Protein AF-0000000070937796 (afdb_homodimer)

Solvent-accessible surface area (backbone atoms only — not comparable to full-atom values): 12300 Å² total; per-residue (Å²): 136,82,71,73,55,59,38,43,43,31,42,34,42,52,60,25,41,45,42,39,38,35,29,25,27,77,84,80,67,40,64,45,40,40,48,55,79,44,92,68,43,40,53,50,94,69,18,21,38,29,51,64,53,76,61,73,37,46,64,49,78,42,44,33,36,60,49,87,88,52,58,58,50,60,37,32,37,42,34,38,37,39,31,74,50,51,56,71,68,68,75,85,71,72,78,69,77,81,75,81,82,82,71,80,80,69,87,120,134,82,72,73,55,59,38,44,43,32,41,35,42,53,59,25,40,46,43,39,37,36,29,24,26,79,83,80,67,41,63,45,40,39,49,54,80,43,92,66,43,39,52,50,96,68,17,22,38,28,52,64,54,76,60,73,36,46,64,48,79,42,45,32,36,59,48,85,87,50,58,60,51,61,38,31,37,42,35,38,37,39,33,73,50,53,56,73,70,65,78,86,72,72,79,70,78,80,74,81,80,80,70,76,75,70,84,121

Nearest PDB structures (foldseek):
  2zot-assembly3_C  TM=8.140E-01  e=4.701E-05  Homo sapiens
  1nqj-assembly1_A  TM=4.889E-01  e=1.332E+00  Hathewaya histolytica
  2o8o-assembly2_B  TM=4.617E-01  e=1.013E+00  Hathewaya histolytica
  3d0j-assembly1_A-2  TM=2.093E-01  e=3.203E+00  Clostridium acetobutylicum ATCC 824
  2zot-assembly3_C  TM=8.137E-01  e=5.811E-05  Homo sapiens

pLDDT: mean 79.62, std 24.63, range [24.12, 98.19]

Structure (mmCIF, N/CA/C/O backbone):
data_AF-0000000070937796-model_v1
#
loop_
_entity.id
_entity.type
_entity.pdbx_description
1 polymer 'Reelin domain-containing protein'
#
lo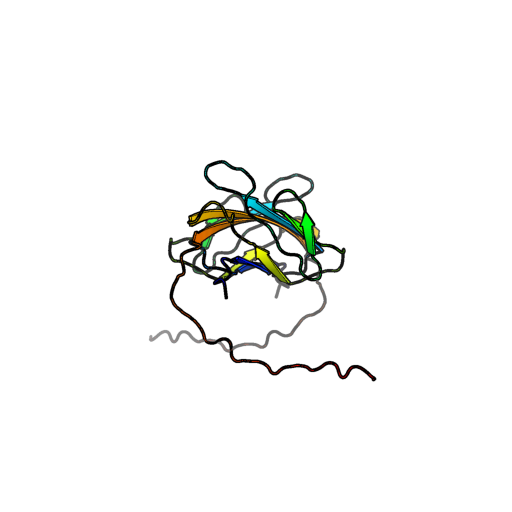op_
_atom_site.group_PDB
_atom_site.id
_atom_site.type_symbol
_atom_site.label_atom_id
_atom_site.label_alt_id
_atom_site.label_comp_id
_atom_site.label_asym_id
_atom_site.label_entity_id
_atom_site.label_seq_id
_atom_site.pdbx_PDB_ins_code
_atom_site.Cartn_x
_atom_site.Cartn_y
_atom_site.Cartn_z
_atom_site.occupancy
_atom_site.B_iso_or_equiv
_atom_site.auth_seq_id
_atom_site.auth_comp_id
_atom_site.auth_asym_id
_atom_site.auth_atom_id
_atom_site.pdbx_PDB_model_num
ATOM 1 N N . MET A 1 1 ? -12.906 23.812 17.328 1 28.47 1 MET A N 1
ATOM 2 C CA . MET A 1 1 ? -12.32 22.469 17.312 1 28.47 1 MET A CA 1
ATOM 3 C C . MET A 1 1 ? -11.805 22.125 15.922 1 28.47 1 MET A C 1
ATOM 5 O O . MET A 1 1 ? -12.523 22.281 14.93 1 28.47 1 MET A O 1
ATOM 9 N N . GLY A 1 2 ? -10.531 22.219 15.508 1 36.94 2 GLY A N 1
ATOM 10 C CA . GLY A 1 2 ? -9.672 22.281 14.336 1 36.94 2 GLY A CA 1
ATOM 11 C C . GLY A 1 2 ? -9.797 21.047 13.445 1 36.94 2 GLY A C 1
ATOM 12 O O . GLY A 1 2 ? -9.781 19.922 13.93 1 36.94 2 GLY A O 1
ATOM 13 N N . TYR A 1 3 ? -10.758 20.969 12.422 1 44.78 3 TYR A N 1
ATOM 14 C CA . TYR A 1 3 ? -11.078 20.078 11.312 1 44.78 3 TYR A CA 1
ATOM 15 C C . TYR A 1 3 ? -9.859 19.25 10.906 1 44.78 3 TYR A C 1
ATOM 17 O O . TYR A 1 3 ? -8.789 19.797 10.648 1 44.78 3 TYR A O 1
ATOM 25 N N . SER A 1 4 ? -9.531 18.094 11.547 1 55.66 4 SER A N 1
ATOM 26 C CA . SER A 1 4 ? -8.281 17.344 11.57 1 55.66 4 SER A CA 1
ATOM 27 C C . SER A 1 4 ? -7.879 16.891 10.164 1 55.66 4 SER A C 1
ATOM 29 O O . SER A 1 4 ? -8.688 16.328 9.43 1 55.66 4 SER A O 1
ATOM 31 N N . SER A 1 5 ? -7.078 17.625 9.312 1 79.06 5 SER A N 1
ATOM 32 C CA . SER A 1 5 ? -6.336 17.438 8.07 1 79.06 5 SER A CA 1
ATOM 33 C C . SER A 1 5 ? -5.727 16.047 7.984 1 79.06 5 SER A C 1
ATOM 35 O O . SER A 1 5 ? -4.988 15.742 7.047 1 79.06 5 SER A O 1
ATOM 37 N N . LEU A 1 6 ? -6.52 15.18 8.836 1 86 6 LEU A N 1
ATOM 38 C CA . LEU A 1 6 ? -5.895 13.859 8.867 1 86 6 LEU A CA 1
ATOM 39 C C . LEU A 1 6 ? -6.277 13.047 7.637 1 86 6 LEU A C 1
ATOM 41 O O . LEU A 1 6 ? -7.43 13.086 7.195 1 86 6 LEU A O 1
ATOM 45 N N . LYS A 1 7 ? -5.305 12.438 7.141 1 90.5 7 LYS A N 1
ATOM 46 C CA . LYS A 1 7 ? -5.539 11.5 6.051 1 90.5 7 LYS A CA 1
ATOM 47 C C . LYS A 1 7 ? -5.383 10.055 6.523 1 90.5 7 LYS A C 1
ATOM 49 O O . LYS A 1 7 ? -4.488 9.75 7.312 1 90.5 7 LYS A O 1
ATOM 54 N N . ASN A 1 8 ? -6.336 9.242 6.105 1 92.81 8 ASN A N 1
ATOM 55 C CA . ASN A 1 8 ? -6.211 7.824 6.418 1 92.81 8 ASN A CA 1
ATOM 56 C C . ASN A 1 8 ? -5.645 7.043 5.234 1 92.81 8 ASN A C 1
ATOM 58 O O . ASN A 1 8 ? -5.93 7.359 4.082 1 92.81 8 ASN A O 1
ATOM 62 N N . VAL A 1 9 ? -4.824 6.059 5.555 1 93.69 9 VAL A N 1
ATOM 63 C CA . VAL A 1 9 ? -4.273 5.098 4.605 1 93.69 9 VAL A CA 1
ATOM 64 C C . VAL A 1 9 ? -4.609 3.676 5.047 1 93.69 9 VAL A C 1
ATOM 66 O O . VAL A 1 9 ? -4.406 3.316 6.211 1 93.69 9 VAL A O 1
ATOM 69 N N . GLU A 1 10 ? -5.191 2.902 4.172 1 95.25 10 GLU A N 1
ATOM 70 C CA . GLU A 1 10 ? -5.578 1.525 4.473 1 95.25 10 GLU A CA 1
ATOM 71 C C . GLU A 1 10 ? -4.754 0.533 3.658 1 95.25 10 GLU A C 1
ATOM 73 O O . GLU A 1 10 ? -4.688 0.631 2.43 1 95.25 10 GLU A O 1
ATOM 78 N N . LEU A 1 11 ? -4.195 -0.293 4.414 1 93.38 11 LEU A N 1
ATOM 79 C CA . LEU A 1 11 ? -3.514 -1.436 3.812 1 93.38 11 LEU A CA 1
ATOM 80 C C . LEU A 1 11 ? -4.172 -2.744 4.234 1 93.38 11 LEU A C 1
ATOM 82 O O . LEU A 1 11 ? -4.477 -2.939 5.414 1 93.38 11 LEU A O 1
ATOM 86 N N . GLY A 1 12 ? -4.391 -3.594 3.27 1 93.62 12 GLY A N 1
ATOM 87 C CA . GLY A 1 12 ? -4.996 -4.859 3.646 1 93.62 12 GLY A CA 1
ATOM 88 C C . GLY A 1 12 ? -4.84 -5.934 2.588 1 93.62 12 GLY A C 1
ATOM 89 O O . GLY A 1 12 ? -4.035 -5.789 1.663 1 93.62 12 GLY A O 1
ATOM 90 N N . GLY A 1 13 ? -5.691 -7.09 2.836 1 92.38 13 GLY A N 1
ATOM 91 C CA . GLY A 1 13 ? -5.637 -8.242 1.951 1 92.38 13 GLY A CA 1
ATOM 92 C C . GLY A 1 13 ? -5.164 -9.508 2.646 1 92.38 13 GLY A C 1
ATOM 93 O O . GLY A 1 13 ? -5.57 -9.789 3.777 1 92.38 13 GLY A O 1
ATOM 94 N N . ALA A 1 14 ? -4.434 -10.297 1.887 1 89.88 14 ALA A N 1
ATOM 95 C CA . ALA A 1 14 ? -3.861 -11.5 2.482 1 89.88 14 ALA A CA 1
ATOM 96 C C . ALA A 1 14 ? -2.986 -11.156 3.684 1 89.88 14 ALA A C 1
ATOM 98 O O . ALA A 1 14 ? -2.434 -10.055 3.762 1 89.88 14 ALA A O 1
ATOM 99 N N . ALA A 1 15 ? -2.914 -12.141 4.562 1 91.75 15 ALA A N 1
ATOM 100 C CA . ALA A 1 15 ? -2.158 -11.914 5.793 1 91.75 15 ALA A CA 1
ATOM 101 C C . ALA A 1 15 ? -0.717 -11.516 5.488 1 91.75 15 ALA A C 1
ATOM 103 O O . ALA A 1 15 ? -0.09 -12.078 4.586 1 91.75 15 ALA A O 1
ATOM 104 N N . PHE A 1 16 ? -0.242 -10.555 6.219 1 92.12 16 PHE A N 1
ATOM 105 C CA . PHE A 1 16 ? 1.132 -10.086 6.09 1 92.12 16 PHE A CA 1
ATOM 106 C C . PHE A 1 16 ? 1.733 -9.789 7.461 1 92.12 16 PHE A C 1
ATOM 108 O O . PHE A 1 16 ? 1.01 -9.477 8.406 1 92.12 16 PHE A O 1
ATOM 115 N N . LYS A 1 17 ? 3.047 -9.914 7.598 1 83.31 17 LYS A N 1
ATOM 116 C CA . LYS A 1 17 ? 3.691 -9.734 8.898 1 83.31 17 LYS A CA 1
ATOM 117 C C . LYS A 1 17 ? 4.336 -8.359 9.008 1 83.31 17 LYS A C 1
ATOM 119 O O . LYS A 1 17 ? 4.445 -7.801 10.102 1 83.31 17 LYS A O 1
ATOM 124 N N . GLY A 1 18 ? 4.797 -7.93 7.852 1 90.88 18 GLY A N 1
ATOM 125 C CA . GLY A 1 18 ? 5.496 -6.656 7.922 1 90.88 18 GLY A CA 1
ATOM 126 C C . GLY A 1 18 ? 5.02 -5.656 6.883 1 90.88 18 GLY A C 1
ATOM 127 O O . GLY A 1 18 ? 4.562 -6.043 5.805 1 90.88 18 GLY A O 1
ATOM 128 N N . PHE A 1 19 ? 5.164 -4.434 7.375 1 94.5 19 PHE A N 1
ATOM 129 C CA . PHE A 1 19 ? 4.898 -3.355 6.426 1 94.5 19 PHE A CA 1
ATOM 130 C C . PHE A 1 19 ? 5.727 -2.121 6.762 1 94.5 19 PHE A C 1
ATOM 132 O O . PHE A 1 19 ? 6.242 -1.998 7.875 1 94.5 19 PHE A O 1
ATOM 139 N N . PHE A 1 20 ? 5.883 -1.348 5.836 1 95.56 20 PHE A N 1
ATOM 140 C CA . PHE A 1 20 ? 6.539 -0.05 5.934 1 95.56 20 PHE A CA 1
ATOM 141 C C . PHE A 1 20 ? 5.879 0.962 5.004 1 95.56 20 PHE A C 1
ATOM 143 O O . PHE A 1 20 ? 5.664 0.68 3.824 1 95.56 20 PHE A O 1
ATOM 150 N N . ILE A 1 21 ? 5.504 2.098 5.555 1 97.38 21 ILE A N 1
ATOM 151 C CA . ILE A 1 21 ? 4.898 3.143 4.734 1 97.38 21 ILE A CA 1
ATOM 152 C C . ILE A 1 21 ? 5.602 4.473 4.996 1 97.38 21 ILE A C 1
ATOM 154 O O . ILE A 1 21 ? 5.855 4.832 6.148 1 97.38 21 ILE A O 1
ATOM 158 N N . ALA A 1 22 ? 5.953 5.145 3.98 1 97.88 22 ALA A N 1
ATOM 159 C CA . ALA A 1 22 ? 6.523 6.488 4.051 1 97.88 22 ALA A CA 1
ATOM 160 C C . ALA A 1 22 ? 5.656 7.492 3.301 1 97.88 22 ALA A C 1
ATOM 162 O O . ALA A 1 22 ? 4.91 7.121 2.391 1 97.88 22 ALA A O 1
ATOM 163 N N . ALA A 1 23 ? 5.656 8.695 3.711 1 98 23 ALA A N 1
ATOM 164 C CA . ALA A 1 23 ? 4.953 9.805 3.066 1 98 23 ALA A CA 1
ATOM 165 C C . ALA A 1 23 ? 5.934 10.828 2.5 1 98 23 ALA A C 1
ATOM 167 O O . ALA A 1 23 ? 6.746 11.391 3.234 1 98 23 ALA A O 1
ATOM 168 N N . MET A 1 24 ? 5.754 11.117 1.197 1 97.81 24 MET A N 1
ATOM 169 C CA . MET A 1 24 ? 6.746 11.945 0.522 1 97.81 24 MET A CA 1
ATOM 170 C C . MET A 1 24 ? 6.07 13.055 -0.277 1 97.81 24 MET A C 1
ATOM 172 O O . MET A 1 24 ? 4.988 12.859 -0.833 1 97.81 24 MET A O 1
ATOM 176 N N . ASP A 1 25 ? 6.715 14.141 -0.321 1 97.25 25 ASP A N 1
ATOM 177 C CA . ASP A 1 25 ? 6.367 15.172 -1.293 1 97.25 25 ASP A CA 1
ATOM 178 C C . ASP A 1 25 ? 6.828 14.781 -2.695 1 97.25 25 ASP A C 1
ATOM 180 O O . ASP A 1 25 ? 8.008 14.516 -2.914 1 97.25 25 ASP A O 1
ATOM 184 N N . PRO A 1 26 ? 5.852 14.758 -3.592 1 96.19 26 PRO A N 1
ATOM 185 C CA . PRO A 1 26 ? 6.23 14.25 -4.91 1 96.19 26 PRO A CA 1
ATOM 186 C C . PRO A 1 26 ? 7.156 15.203 -5.664 1 96.19 26 PRO A C 1
ATOM 188 O O . PRO A 1 26 ? 7.812 14.805 -6.629 1 96.19 26 PRO A O 1
ATOM 191 N N . VAL A 1 27 ? 7.211 16.422 -5.25 1 95.81 27 VAL A N 1
ATOM 192 C CA . VAL A 1 27 ? 8.016 17.422 -5.949 1 95.81 27 VAL A CA 1
ATOM 193 C C . VAL A 1 27 ? 9.43 17.438 -5.367 1 95.81 27 VAL A C 1
ATOM 195 O O . VAL A 1 27 ? 10.406 17.312 -6.102 1 95.81 27 VAL A O 1
ATOM 198 N N . THR A 1 28 ? 9.539 17.547 -4.086 1 96.75 28 THR A N 1
ATOM 199 C CA . THR A 1 28 ? 10.836 17.703 -3.436 1 96.75 28 THR A CA 1
ATOM 200 C C . THR A 1 28 ? 11.43 16.328 -3.094 1 96.75 28 THR A C 1
ATOM 202 O O . THR A 1 28 ? 12.617 16.234 -2.777 1 96.75 28 THR A O 1
ATOM 205 N N . GLN A 1 29 ? 10.633 15.289 -3.014 1 96.62 29 GLN A N 1
ATOM 206 C CA . GLN A 1 29 ? 11.016 13.93 -2.656 1 96.62 29 GLN A CA 1
ATOM 207 C C . GLN A 1 29 ? 11.438 13.836 -1.192 1 96.62 29 GLN A C 1
ATOM 209 O O . GLN A 1 29 ? 12.125 12.898 -0.796 1 96.62 29 GLN A O 1
ATOM 214 N N . LYS A 1 30 ? 11.078 14.844 -0.505 1 96.88 30 LYS A N 1
ATOM 215 C CA . LYS A 1 30 ? 11.344 14.812 0.931 1 96.88 30 LYS A CA 1
ATOM 216 C C . LYS A 1 30 ? 10.18 14.188 1.692 1 96.88 30 LYS A C 1
ATOM 218 O O . LYS A 1 30 ? 9.023 14.297 1.268 1 96.88 30 LYS A O 1
ATOM 223 N N . ARG A 1 31 ? 10.523 13.57 2.787 1 98.19 31 ARG A N 1
ATOM 224 C CA . ARG A 1 31 ? 9.5 13.055 3.686 1 98.19 31 ARG A CA 1
ATOM 225 C C . ARG A 1 31 ? 8.703 14.188 4.32 1 98.19 31 ARG A C 1
ATOM 227 O O . ARG A 1 31 ? 9.273 15.203 4.723 1 98.19 31 ARG A O 1
ATOM 234 N N . ILE A 1 32 ? 7.418 14.094 4.367 1 97.25 32 ILE A N 1
ATOM 235 C CA . ILE A 1 32 ? 6.594 15.172 4.898 1 97.25 32 ILE A CA 1
ATOM 236 C C . ILE A 1 32 ? 5.508 14.594 5.801 1 97.25 32 ILE A C 1
ATOM 238 O O . ILE A 1 32 ? 5.117 13.438 5.652 1 97.25 32 ILE A O 1
ATOM 242 N N . GLY A 1 33 ? 5 15.438 6.738 1 95.69 33 GLY A N 1
ATOM 243 C CA . GLY A 1 33 ? 3.916 15.055 7.629 1 95.69 33 GLY A CA 1
ATOM 244 C C . GLY A 1 33 ? 4.355 14.109 8.734 1 95.69 33 GLY A C 1
ATOM 245 O O . GLY A 1 33 ? 5.547 14.023 9.039 1 95.69 33 GLY A O 1
ATOM 246 N N . THR A 1 34 ? 3.309 13.586 9.414 1 94.88 34 THR A N 1
ATOM 247 C CA . THR A 1 34 ? 3.572 12.734 10.57 1 94.88 34 THR A CA 1
ATOM 248 C C . THR A 1 34 ? 2.533 11.625 10.68 1 94.88 34 THR A C 1
ATOM 250 O O . THR A 1 34 ? 1.332 11.875 10.57 1 94.88 34 THR A O 1
ATOM 253 N N . PHE A 1 35 ? 3.053 10.406 10.812 1 95.75 35 PHE A N 1
ATOM 254 C CA . PHE A 1 35 ? 2.137 9.32 11.141 1 95.75 35 PHE A CA 1
ATOM 255 C C . PHE A 1 35 ? 1.836 9.305 12.633 1 95.75 35 PHE A C 1
ATOM 257 O O . PHE A 1 35 ? 2.742 9.445 13.453 1 95.75 35 PHE A O 1
ATOM 264 N N . LEU A 1 36 ? 0.541 9.078 12.891 1 94.75 36 LEU A N 1
ATOM 265 C CA . LEU A 1 36 ? 0.143 8.945 14.289 1 94.75 36 LEU A CA 1
ATOM 266 C C . LEU A 1 36 ? 0.291 7.5 14.758 1 94.75 36 LEU A C 1
ATOM 268 O O . LEU A 1 36 ? 0.142 6.566 13.969 1 94.75 36 LEU A O 1
ATOM 272 N N . LYS A 1 37 ? 0.557 7.344 16.078 1 93.25 37 LYS A N 1
ATOM 273 C CA . LYS A 1 37 ? 0.663 6.012 16.656 1 93.25 37 LYS A CA 1
ATOM 274 C C . LYS A 1 37 ? -0.712 5.363 16.812 1 93.25 37 LYS A C 1
ATOM 276 O O . LYS A 1 37 ? -1.628 5.961 17.375 1 93.25 37 LYS A O 1
ATOM 281 N N . VAL A 1 38 ? -0.811 4.223 16.219 1 89.19 38 VAL A N 1
ATOM 282 C CA . VAL A 1 38 ? -1.992 3.385 16.391 1 89.19 38 VAL A CA 1
ATOM 283 C C . VAL A 1 38 ? -1.57 1.981 16.828 1 89.19 38 VAL A C 1
ATOM 285 O O . VAL A 1 38 ? -0.394 1.624 16.734 1 89.19 38 VAL A O 1
ATOM 288 N N . LYS A 1 39 ? -2.5 1.324 17.406 1 86.06 39 LYS A N 1
ATOM 289 C CA . LYS A 1 39 ? -2.182 -0.026 17.875 1 86.06 39 LYS A CA 1
ATOM 290 C C . LYS A 1 39 ? -1.547 -0.849 16.75 1 86.06 39 LYS A C 1
ATOM 292 O O . LYS A 1 39 ? -2.02 -0.83 15.609 1 86.06 39 LYS A O 1
ATOM 297 N N . GLY A 1 40 ? -0.43 -1.528 17.109 1 87.75 40 GLY A N 1
ATOM 298 C CA . GLY A 1 40 ? 0.214 -2.428 16.156 1 87.75 40 GLY A CA 1
ATOM 299 C C . GLY A 1 40 ? 1.209 -1.729 15.258 1 87.75 40 GLY A C 1
ATOM 300 O O . GLY A 1 40 ? 1.832 -2.365 14.398 1 87.75 40 GLY A O 1
ATOM 301 N N . THR A 1 41 ? 1.326 -0.451 15.422 1 92.19 41 THR A N 1
ATOM 302 C CA . THR A 1 41 ? 2.223 0.286 14.539 1 92.19 41 THR A CA 1
ATOM 303 C C . THR A 1 41 ? 3.312 0.991 15.336 1 92.19 41 THR A C 1
ATOM 305 O O . THR A 1 41 ? 3.197 1.14 16.562 1 92.19 41 THR A O 1
ATOM 308 N N . HIS A 1 42 ? 4.371 1.33 14.695 1 94.75 42 HIS A N 1
ATOM 309 C CA . HIS A 1 42 ? 5.516 2.062 15.234 1 94.75 42 HIS A CA 1
ATOM 310 C C . HIS A 1 42 ? 5.926 3.199 14.305 1 94.75 42 HIS A C 1
ATOM 312 O O . HIS A 1 42 ? 6.742 3.004 13.398 1 94.75 42 HIS A O 1
ATOM 318 N N . PRO A 1 43 ? 5.395 4.383 14.516 1 96 43 PRO A N 1
ATOM 319 C CA . PRO A 1 43 ? 5.855 5.535 13.742 1 96 43 PRO A CA 1
ATOM 320 C C . PRO A 1 43 ? 7.32 5.879 14.008 1 96 43 PRO A C 1
ATOM 322 O O . PRO A 1 43 ? 7.781 5.785 15.148 1 96 43 PRO A O 1
ATOM 325 N N . VAL A 1 44 ? 8.07 6.277 12.961 1 94.81 44 VAL A N 1
ATOM 326 C CA . VAL A 1 44 ? 9.477 6.652 13.078 1 94.81 44 VAL A CA 1
ATOM 327 C C . VAL A 1 44 ? 9.656 8.117 12.68 1 94.81 44 VAL A C 1
ATOM 329 O O . VAL A 1 44 ? 8.734 8.734 12.133 1 94.81 44 VAL A O 1
ATOM 332 N N . SER A 1 45 ? 10.766 8.789 12.969 1 88.56 45 SER A N 1
ATOM 333 C CA . SER A 1 45 ? 11.008 10.227 12.852 1 88.56 45 SER A CA 1
ATOM 334 C C . SER A 1 45 ? 11.102 10.648 11.391 1 88.56 45 SER A C 1
ATOM 336 O O . SER A 1 45 ? 11 11.844 11.086 1 88.56 45 SER A O 1
ATOM 338 N N . CYS A 1 46 ? 11.125 9.875 10.422 1 91.5 46 CYS A N 1
ATOM 339 C CA . CYS A 1 46 ? 11.242 10.242 9.016 1 91.5 46 CYS A CA 1
ATOM 340 C C . CYS A 1 46 ? 9.914 10.078 8.289 1 91.5 46 CYS A C 1
ATOM 342 O O . CYS A 1 46 ? 9.867 9.555 7.176 1 91.5 46 CYS A O 1
ATOM 344 N N . SER A 1 47 ? 8.828 10.477 8.906 1 95.81 47 SER A N 1
ATOM 345 C CA . SER A 1 47 ? 7.48 10.398 8.359 1 95.81 47 SER A CA 1
ATOM 346 C C . SER A 1 47 ? 7.215 9.023 7.754 1 95.81 47 SER A C 1
ATOM 348 O O . SER A 1 47 ? 6.781 8.914 6.602 1 95.81 47 SER A O 1
ATOM 350 N N . ALA A 1 48 ? 7.445 8.062 8.492 1 97.88 48 ALA A N 1
ATOM 351 C CA . ALA A 1 48 ? 7.211 6.66 8.148 1 97.88 48 ALA A CA 1
ATOM 352 C C . ALA A 1 48 ? 6.629 5.895 9.328 1 97.88 48 ALA A C 1
ATOM 354 O O . ALA A 1 48 ? 6.59 6.402 10.453 1 97.88 48 ALA A O 1
ATOM 355 N N . VAL A 1 49 ? 6.082 4.75 9.07 1 97.12 49 VAL A N 1
ATOM 356 C CA . VAL A 1 49 ? 5.5 3.887 10.094 1 97.12 49 VAL A CA 1
ATOM 357 C C . VAL A 1 49 ? 5.719 2.424 9.719 1 97.12 49 VAL A C 1
ATOM 359 O O . VAL A 1 49 ? 5.629 2.057 8.539 1 97.12 49 VAL A O 1
ATOM 362 N N . THR A 1 50 ? 6.125 1.616 10.758 1 95.56 50 THR A N 1
ATOM 363 C CA . THR A 1 50 ? 6.348 0.189 10.547 1 95.56 50 THR A CA 1
ATOM 364 C C . THR A 1 50 ? 5.578 -0.633 11.578 1 95.56 50 THR A C 1
ATOM 366 O O . THR A 1 50 ? 4.992 -0.078 12.508 1 95.56 50 THR A O 1
ATOM 369 N N . HIS A 1 51 ? 5.383 -1.816 11.406 1 92.12 51 HIS A N 1
ATOM 370 C CA . HIS A 1 51 ? 4.719 -2.734 12.32 1 92.12 51 HIS A CA 1
ATOM 371 C C . HIS A 1 51 ? 5.484 -2.846 13.633 1 92.12 51 HIS A C 1
ATOM 373 O O . HIS A 1 51 ? 6.699 -2.637 13.672 1 92.12 51 HIS A O 1
ATOM 379 N N . ASN A 1 52 ? 4.727 -3.199 14.695 1 90.56 52 ASN A N 1
ATOM 380 C CA . ASN A 1 52 ? 5.383 -3.27 16 1 90.56 52 ASN A CA 1
ATOM 381 C C . ASN A 1 52 ? 5.547 -4.715 16.469 1 90.56 52 ASN A C 1
ATOM 383 O O . ASN A 1 52 ? 6.156 -4.969 17.5 1 90.56 52 ASN A O 1
ATOM 387 N N . ASP A 1 53 ? 4.961 -5.691 15.789 1 87.31 53 ASP A N 1
ATOM 388 C CA . ASP A 1 53 ? 5.133 -7.105 16.109 1 87.31 53 ASP A CA 1
ATOM 389 C C . ASP A 1 53 ? 5.078 -7.965 14.852 1 87.31 53 ASP A C 1
ATOM 391 O O . ASP A 1 53 ? 4.727 -7.473 13.773 1 87.31 53 ASP A O 1
ATOM 395 N N . ALA A 1 54 ? 5.414 -9.195 15.031 1 86.06 54 ALA A N 1
ATOM 396 C CA . ALA A 1 54 ? 5.531 -10.086 13.875 1 86.06 54 ALA A CA 1
ATOM 397 C C . ALA A 1 54 ? 4.258 -10.906 13.688 1 86.06 54 ALA A C 1
ATOM 399 O O . ALA A 1 54 ? 4.246 -11.875 12.922 1 86.06 54 ALA A O 1
ATOM 400 N N . HIS A 1 55 ? 3.205 -10.508 14.414 1 89.31 55 HIS A N 1
ATOM 401 C CA . HIS A 1 55 ? 1.965 -11.258 14.234 1 89.31 55 HIS A CA 1
ATOM 402 C C . HIS A 1 55 ? 1.308 -10.93 12.898 1 89.31 55 HIS A C 1
ATOM 404 O O . HIS A 1 55 ? 1.271 -9.766 12.492 1 89.31 55 HIS A O 1
ATOM 410 N N . PRO A 1 56 ? 0.82 -11.93 12.305 1 90 56 PRO A N 1
ATOM 411 C CA . PRO A 1 56 ? 0.153 -11.688 11.023 1 90 56 PRO A CA 1
ATOM 412 C C . PRO A 1 56 ? -1.035 -10.734 11.156 1 90 56 PRO A C 1
ATOM 414 O O . PRO A 1 56 ? -1.777 -10.797 12.141 1 90 56 PRO A O 1
ATOM 417 N N . LYS A 1 57 ? -1.146 -9.828 10.188 1 90.25 57 LYS A N 1
ATOM 418 C CA . LYS A 1 57 ? -2.25 -8.883 10.086 1 90.25 57 LYS A CA 1
ATOM 419 C C . LYS A 1 57 ? -2.904 -8.945 8.703 1 90.25 57 LYS A C 1
ATOM 421 O O . LYS A 1 57 ? -2.24 -9.242 7.711 1 90.25 57 LYS A O 1
ATOM 426 N N . SER A 1 58 ? -4.207 -8.656 8.695 1 92 58 SER A N 1
ATOM 427 C CA . SER A 1 58 ? -4.891 -8.633 7.41 1 92 58 SER A CA 1
ATOM 428 C C . SER A 1 58 ? -5.309 -7.219 7.031 1 92 58 SER A C 1
ATOM 430 O O . SER A 1 58 ? -5.801 -6.984 5.926 1 92 58 SER A O 1
ATOM 432 N N . HIS A 1 59 ? -5.137 -6.328 8 1 93.62 59 HIS A N 1
ATOM 433 C CA . HIS A 1 59 ? -5.504 -4.941 7.746 1 93.62 59 HIS A CA 1
ATOM 434 C C . HIS A 1 59 ? -4.797 -3.994 8.711 1 93.62 59 HIS A C 1
ATOM 436 O O . HIS A 1 59 ? -4.641 -4.309 9.891 1 93.62 59 HIS A O 1
ATOM 442 N N . VAL A 1 60 ? -4.414 -2.904 8.234 1 92.56 60 VAL A N 1
ATOM 443 C CA . VAL A 1 60 ? -3.91 -1.817 9.062 1 92.56 60 VAL A CA 1
ATOM 444 C C . VAL A 1 60 ? -4.48 -0.487 8.578 1 92.56 60 VAL A C 1
ATOM 446 O O . VAL A 1 60 ? -4.512 -0.22 7.375 1 92.56 60 VAL A O 1
ATOM 449 N N . SER A 1 61 ? -4.961 0.275 9.477 1 93.44 61 SER A N 1
ATOM 450 C CA . SER A 1 61 ? -5.43 1.635 9.234 1 93.44 61 SER A CA 1
ATOM 451 C C . SER A 1 61 ? -4.484 2.664 9.844 1 93.44 61 SER A C 1
ATOM 453 O O . SER A 1 61 ? -4.266 2.674 11.055 1 93.44 61 SER A O 1
ATOM 455 N N . LEU A 1 62 ? -3.988 3.525 9.047 1 94.56 62 LEU A N 1
ATOM 456 C CA . LEU A 1 62 ? -3.006 4.504 9.5 1 94.56 62 LEU A CA 1
ATOM 457 C C . LEU A 1 62 ? -3.549 5.922 9.367 1 94.56 62 LEU A C 1
ATOM 459 O O . LEU A 1 62 ? -4.312 6.219 8.445 1 94.56 62 LEU A O 1
ATOM 463 N N . LEU A 1 63 ? -3.137 6.711 10.281 1 94.38 63 LEU A N 1
ATOM 464 C CA . LEU A 1 63 ? -3.479 8.133 10.258 1 94.38 63 LEU A CA 1
ATOM 465 C C . LEU A 1 63 ? -2.238 8.984 10.023 1 94.38 63 LEU A C 1
ATOM 467 O O . LEU A 1 63 ? -1.228 8.82 10.711 1 94.38 63 LEU A O 1
ATOM 471 N N . TRP A 1 64 ? -2.326 9.781 9.062 1 95.06 64 TRP A N 1
ATOM 472 C CA . TRP A 1 64 ? -1.234 10.672 8.68 1 95.06 64 TRP A CA 1
ATOM 473 C C . TRP A 1 64 ? -1.659 12.133 8.781 1 95.06 64 TRP A C 1
ATOM 475 O O . TRP A 1 64 ? -2.715 12.516 8.273 1 95.06 64 TRP A O 1
ATOM 485 N N . LEU A 1 65 ? -0.866 12.891 9.422 1 93.19 65 LEU A N 1
ATOM 486 C CA . LEU A 1 65 ? -1.076 14.328 9.57 1 93.19 65 LEU A CA 1
ATOM 487 C C . LEU A 1 65 ? -0.232 15.109 8.57 1 93.19 65 LEU A C 1
ATOM 489 O O . LEU A 1 65 ? 0.999 15.039 8.602 1 93.19 65 LEU A O 1
ATOM 493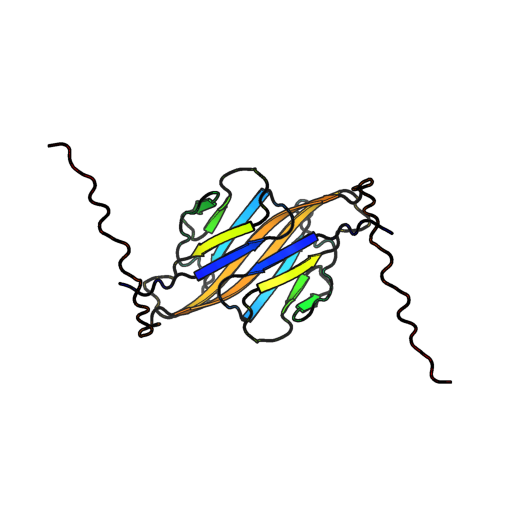 N N . PRO A 1 66 ? -0.936 15.883 7.703 1 94.12 66 PRO A N 1
ATOM 494 C CA . PRO A 1 66 ? -0.178 16.688 6.746 1 94.12 66 PRO A CA 1
ATOM 495 C C . PRO A 1 66 ? 0.678 17.766 7.426 1 94.12 66 PRO A C 1
ATOM 497 O O . PRO A 1 66 ? 0.463 18.078 8.602 1 94.12 66 PRO A O 1
ATOM 500 N N . PRO A 1 67 ? 1.657 18.188 6.637 1 93 67 PRO A N 1
ATOM 501 C CA . PRO A 1 67 ? 2.455 19.266 7.219 1 93 67 PRO A CA 1
ATOM 502 C C . PRO A 1 67 ? 1.611 20.469 7.621 1 93 67 PRO A C 1
ATOM 504 O O . PRO A 1 67 ? 0.655 20.812 6.922 1 93 67 PRO A O 1
ATOM 507 N N . GLN A 1 68 ? 1.983 21.047 8.688 1 87.31 68 GLN A N 1
ATOM 508 C CA . GLN A 1 68 ? 1.174 22.125 9.242 1 87.31 68 GLN A CA 1
ATOM 509 C C . GLN A 1 68 ? 1.533 23.469 8.609 1 87.31 68 GLN A C 1
ATOM 511 O O . GLN A 1 68 ? 0.743 24.406 8.648 1 87.31 68 GLN A O 1
ATOM 516 N N . ASN A 1 69 ? 2.689 23.484 8.023 1 89 69 ASN A N 1
ATOM 517 C CA . ASN A 1 69 ? 3.154 24.75 7.469 1 89 69 ASN A CA 1
ATOM 518 C C . ASN A 1 69 ? 2.799 24.875 5.992 1 89 69 ASN A C 1
ATOM 520 O O . ASN A 1 69 ? 3.096 25.906 5.367 1 89 69 ASN A O 1
ATOM 524 N N . VAL A 1 70 ? 2.34 23.922 5.367 1 88.31 70 VAL A N 1
ATOM 525 C CA . VAL A 1 70 ? 1.922 23.922 3.967 1 88.31 70 VAL A CA 1
ATOM 526 C C . VAL A 1 70 ? 0.423 23.641 3.877 1 88.31 70 VAL A C 1
ATOM 528 O O . VAL A 1 70 ? -0.027 22.531 4.16 1 88.31 70 VAL A O 1
ATOM 531 N N . PRO A 1 71 ? -0.365 24.609 3.514 1 87.25 71 PRO A N 1
ATOM 532 C CA . PRO A 1 71 ? -1.821 24.516 3.627 1 87.25 71 PRO A CA 1
ATOM 533 C C . PRO A 1 71 ? -2.41 23.453 2.695 1 87.25 71 PRO A C 1
ATOM 535 O O . PRO A 1 71 ? -3.488 22.922 2.965 1 87.25 71 PRO A O 1
ATOM 538 N N . GLU A 1 72 ? -1.801 23.344 1.502 1 92 72 GLU A N 1
ATOM 539 C CA . GLU A 1 72 ? -2.311 22.344 0.572 1 92 72 GLU A CA 1
ATOM 540 C C . GLU A 1 72 ? -1.195 21.781 -0.309 1 92 72 GLU A C 1
ATOM 542 O O . GLU A 1 72 ? -0.179 22.453 -0.523 1 92 72 GLU A O 1
ATOM 547 N N . GLY A 1 73 ? -1.354 20.594 -0.768 1 93.44 73 GLY A N 1
ATOM 548 C CA . GLY A 1 73 ? -0.393 19.953 -1.652 1 93.44 73 GLY A CA 1
ATOM 549 C C . GLY A 1 73 ? -0.696 18.5 -1.902 1 93.44 73 GLY A C 1
ATOM 550 O O . GLY A 1 73 ? -1.824 18.047 -1.691 1 93.44 73 GLY A O 1
ATOM 551 N N . ASP A 1 74 ? 0.26 17.844 -2.498 1 94.62 74 ASP A N 1
ATOM 552 C CA . ASP A 1 74 ? 0.176 16.406 -2.744 1 94.62 74 ASP A CA 1
ATOM 553 C C . ASP A 1 74 ? 1.135 15.633 -1.839 1 94.62 74 ASP A C 1
ATOM 555 O O . ASP A 1 74 ? 2.137 16.188 -1.375 1 94.62 74 ASP A O 1
ATOM 559 N N . VAL A 1 75 ? 0.715 14.445 -1.586 1 96.19 75 VAL A N 1
ATOM 560 C CA . VAL A 1 75 ? 1.561 13.484 -0.879 1 96.19 75 VAL A CA 1
ATOM 561 C C . VAL A 1 75 ? 1.554 12.148 -1.614 1 96.19 75 VAL A C 1
ATOM 563 O O . VAL A 1 75 ? 0.518 11.719 -2.131 1 96.19 75 VAL A O 1
ATOM 566 N N . VAL A 1 76 ? 2.711 11.547 -1.724 1 96.69 76 VAL A N 1
ATOM 567 C CA . VAL A 1 76 ? 2.852 10.18 -2.213 1 96.69 76 VAL A CA 1
ATOM 568 C C . VAL A 1 76 ? 3.123 9.234 -1.044 1 96.69 76 VAL A C 1
ATOM 570 O O . VAL A 1 76 ? 4.09 9.422 -0.299 1 96.69 76 VAL A O 1
ATOM 573 N N . PHE A 1 77 ? 2.225 8.297 -0.861 1 97.12 77 PHE A N 1
ATOM 574 C CA . PHE A 1 77 ? 2.482 7.234 0.102 1 97.12 77 PHE A CA 1
ATOM 575 C C . PHE A 1 77 ? 3.16 6.047 -0.572 1 97.12 77 PHE A C 1
ATOM 577 O O . PHE A 1 77 ? 2.658 5.523 -1.568 1 97.12 77 PHE A O 1
ATOM 584 N N . MET A 1 78 ? 4.25 5.66 -0.045 1 96.88 78 MET A N 1
ATOM 585 C CA . MET A 1 78 ? 4.98 4.477 -0.499 1 96.88 78 MET A CA 1
ATOM 586 C C . MET A 1 78 ? 4.906 3.361 0.537 1 96.88 78 MET A C 1
ATOM 588 O O . MET A 1 78 ? 5.422 3.502 1.646 1 96.88 78 MET A O 1
ATOM 592 N N . ALA A 1 79 ? 4.234 2.328 0.124 1 96.75 79 ALA A N 1
ATOM 593 C CA . ALA A 1 79 ? 4.02 1.234 1.068 1 96.75 79 ALA A CA 1
ATOM 594 C C . ALA A 1 79 ? 4.695 -0.046 0.586 1 96.75 79 ALA A C 1
ATOM 596 O O . ALA A 1 79 ? 4.652 -0.37 -0.603 1 96.75 79 ALA A O 1
ATOM 597 N N . THR A 1 80 ? 5.316 -0.738 1.521 1 96.25 80 THR A N 1
ATOM 598 C CA . THR A 1 80 ? 5.844 -2.08 1.299 1 96.25 80 THR A CA 1
ATOM 599 C C . THR A 1 80 ? 5.18 -3.084 2.236 1 96.25 80 THR A C 1
ATOM 601 O O . THR A 1 80 ? 5.031 -2.82 3.432 1 96.25 80 THR A O 1
ATOM 604 N N . VAL A 1 81 ? 4.695 -4.109 1.685 1 95.81 81 VAL A N 1
ATOM 605 C CA . VAL A 1 81 ? 4.086 -5.191 2.449 1 95.81 81 VAL A CA 1
ATOM 606 C C . VAL A 1 81 ? 4.73 -6.52 2.066 1 95.81 81 VAL A C 1
ATOM 608 O O . VAL A 1 81 ? 4.898 -6.816 0.882 1 95.81 81 VAL A O 1
ATOM 611 N N . VAL A 1 82 ? 5.047 -7.285 3.053 1 94.31 82 VAL A N 1
ATOM 612 C CA . VAL A 1 82 ? 5.641 -8.594 2.799 1 94.31 82 VAL A CA 1
ATOM 613 C C . VAL A 1 82 ? 4.598 -9.688 3.027 1 94.31 82 VAL A C 1
ATOM 615 O O . VAL A 1 82 ? 3.967 -9.742 4.086 1 94.31 82 VAL A O 1
ATOM 618 N N . GLN A 1 83 ? 4.383 -10.523 2.012 1 93.31 83 GLN A N 1
ATOM 619 C CA . GLN A 1 83 ? 3.484 -11.672 2.113 1 93.31 83 GLN A CA 1
ATOM 620 C C . GLN A 1 83 ? 4.18 -12.953 1.677 1 93.31 83 GLN A C 1
ATOM 622 O O . GLN A 1 83 ? 5.09 -12.922 0.843 1 93.31 83 GLN A O 1
ATOM 627 N N . SER A 1 84 ? 3.693 -14.039 2.35 1 91.88 84 SER A N 1
ATOM 628 C CA . SER A 1 84 ? 4.105 -15.359 1.894 1 91.88 84 SER A CA 1
ATOM 629 C C . SER A 1 84 ? 3.068 -15.969 0.957 1 91.88 84 SER A C 1
ATOM 631 O O . SER A 1 84 ? 1.878 -15.672 1.061 1 91.88 84 SER A O 1
ATOM 633 N N . TYR A 1 85 ? 3.57 -16.781 -0.001 1 90.06 85 TYR A N 1
ATOM 634 C CA . TYR A 1 85 ? 2.666 -17.531 -0.871 1 90.06 85 TYR A CA 1
ATOM 635 C C . TYR A 1 85 ? 3.068 -19 -0.949 1 90.06 85 TYR A C 1
ATOM 637 O O . TYR A 1 85 ? 4.227 -19.344 -0.715 1 90.06 85 TYR A O 1
ATOM 645 N N . SER A 1 86 ? 2.105 -19.891 -1.05 1 87 86 SER A N 1
ATOM 646 C CA . SER 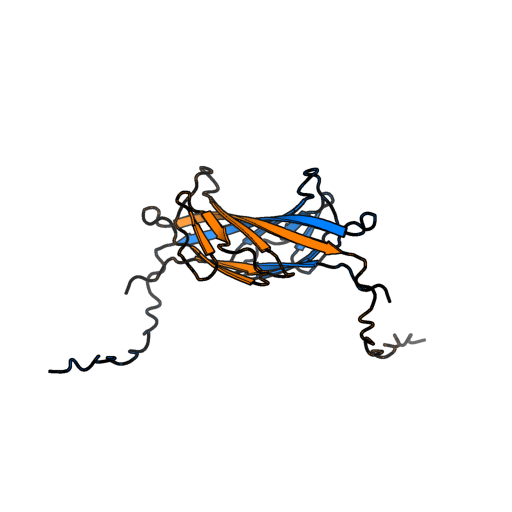A 1 86 ? 2.311 -21.328 -1.207 1 87 86 SER A CA 1
ATOM 647 C C . SER A 1 86 ? 1.241 -21.938 -2.104 1 87 86 SER A C 1
ATOM 649 O O . SER A 1 86 ? 0.066 -21.578 -2.016 1 87 86 SER A O 1
ATOM 651 N N . ARG A 1 87 ? 1.632 -22.625 -3.117 1 71.75 87 ARG A N 1
ATOM 652 C CA . ARG A 1 87 ? 0.694 -23.328 -3.988 1 71.75 87 ARG A CA 1
ATOM 653 C C . ARG A 1 87 ? 0.119 -24.547 -3.293 1 71.75 87 ARG A C 1
ATOM 655 O O . ARG A 1 87 ? -0.975 -25.016 -3.633 1 71.75 87 ARG A O 1
ATOM 662 N N . TYR A 1 88 ? 0.792 -25.172 -2.352 1 64 88 TYR A N 1
ATOM 663 C CA . TYR A 1 88 ? 0.399 -26.469 -1.815 1 64 88 TYR A CA 1
ATOM 664 C C . TYR A 1 88 ? -0.81 -26.344 -0.896 1 64 88 TYR A C 1
ATOM 666 O O . TYR A 1 88 ? -1.139 -27.266 -0.155 1 64 88 TYR A O 1
ATOM 674 N N . TYR A 1 89 ? -1.492 -25.188 -0.97 1 53.09 89 TYR A N 1
ATOM 675 C CA . TYR A 1 89 ? -2.602 -25.422 -0.056 1 53.09 89 TYR A CA 1
ATOM 676 C C . TYR A 1 89 ? -3.502 -26.547 -0.573 1 53.09 89 TYR A C 1
ATOM 678 O O . TYR A 1 89 ? -4.133 -26.406 -1.624 1 53.09 89 TYR A O 1
ATOM 686 N N . THR A 1 90 ? -3.104 -27.656 -0.519 1 41.62 90 THR A N 1
ATOM 687 C CA . THR A 1 90 ? -3.82 -28.891 -0.822 1 41.62 90 THR A CA 1
ATOM 688 C C . THR A 1 90 ? -5.293 -28.781 -0.438 1 41.62 90 THR A C 1
ATOM 690 O O . THR A 1 90 ? -6.176 -29 -1.268 1 41.62 90 THR A O 1
ATOM 693 N N . GLY A 1 91 ? -5.812 -29.438 0.793 1 38.06 91 GLY A N 1
ATOM 694 C CA . GLY A 1 91 ? -7.02 -30.172 1.143 1 38.06 91 GLY A CA 1
ATOM 695 C C . GLY A 1 91 ? -8.234 -29.281 1.312 1 38.06 91 GLY A C 1
ATOM 696 O O . GLY A 1 91 ? -9.297 -29.75 1.72 1 38.06 91 GLY A O 1
ATOM 697 N N . LEU A 1 92 ? -8.336 -28 1.755 1 37.28 92 LEU A N 1
ATOM 698 C CA . LEU A 1 92 ? -9.742 -27.75 2.062 1 37.28 92 LEU A CA 1
ATOM 699 C C . LEU A 1 92 ? -10.555 -27.562 0.785 1 37.28 92 LEU A C 1
ATOM 701 O O . LEU A 1 92 ? -10.344 -26.609 0.04 1 37.28 92 LEU A O 1
ATOM 705 N N . VAL A 1 93 ? -10.961 -28.609 0.053 1 35.28 93 VAL A N 1
ATOM 706 C CA . VAL A 1 93 ? -12.031 -28.828 -0.911 1 35.28 93 VAL A CA 1
ATOM 707 C C . VAL A 1 93 ? -13.211 -27.906 -0.59 1 35.28 93 VAL A C 1
ATOM 709 O O . VAL A 1 93 ? -13.938 -28.141 0.383 1 35.28 93 VAL A O 1
ATOM 712 N N . ALA A 1 94 ? -13.164 -26.703 -0.304 1 35.62 94 ALA A N 1
ATOM 713 C CA . ALA A 1 94 ? -14.555 -26.25 -0.181 1 35.62 94 ALA A CA 1
ATOM 714 C C . ALA A 1 94 ? -15.344 -26.578 -1.443 1 35.62 94 ALA A C 1
ATOM 716 O O . ALA A 1 94 ? -14.828 -26.469 -2.557 1 35.62 94 ALA A O 1
ATOM 717 N N . ALA A 1 95 ? -16.375 -27.453 -1.353 1 33.28 95 ALA A N 1
ATOM 718 C CA . ALA A 1 95 ? -17.562 -27.688 -2.18 1 33.28 95 ALA A CA 1
ATOM 719 C C . ALA A 1 95 ? -18.078 -26.391 -2.781 1 33.28 95 ALA A C 1
ATOM 721 O O . ALA A 1 95 ? -18.484 -25.484 -2.055 1 33.28 95 ALA A O 1
ATOM 722 N N . VAL A 1 96 ? -17.516 -25.719 -3.617 1 33.25 96 VAL A N 1
ATOM 723 C CA . VAL A 1 96 ? -18.219 -24.641 -4.293 1 33.25 96 VAL A CA 1
ATOM 724 C C . VAL A 1 96 ? -19.625 -25.109 -4.688 1 33.25 96 VAL A C 1
ATOM 726 O O . VAL A 1 96 ? -19.781 -26.141 -5.34 1 33.25 96 VAL A O 1
ATOM 729 N N . PRO A 1 97 ? -20.625 -24.75 -3.979 1 31.2 97 PRO A N 1
ATOM 730 C CA . PRO A 1 97 ? -21.938 -25.141 -4.496 1 31.2 97 PRO A CA 1
ATOM 731 C C . PRO A 1 97 ? -22.094 -24.844 -5.988 1 31.2 97 PRO A C 1
ATOM 733 O O . PRO A 1 97 ? -21.422 -23.953 -6.523 1 31.2 97 PRO A O 1
ATOM 736 N N . SER A 1 98 ? -22.672 -25.859 -6.809 1 30.45 98 SER A N 1
ATOM 737 C CA . SER A 1 98 ? -23.203 -25.953 -8.164 1 30.45 98 SER A CA 1
ATOM 738 C C . SER A 1 98 ? -23.969 -24.703 -8.547 1 30.45 98 SER A C 1
ATOM 740 O O . SER A 1 98 ? -25.016 -24.391 -7.961 1 30.45 98 SER A O 1
ATOM 742 N N . THR A 1 99 ? -23.641 -23.469 -8.641 1 31.61 99 THR A N 1
ATOM 743 C CA . THR A 1 99 ? -24.688 -22.703 -9.297 1 31.61 99 THR A CA 1
ATOM 744 C C . THR A 1 99 ? -25.109 -23.359 -10.609 1 31.61 99 THR A C 1
ATOM 746 O O . THR A 1 99 ? -24.266 -23.859 -11.359 1 31.61 99 THR A O 1
ATOM 749 N N . PRO A 1 100 ? -26.453 -23.516 -10.93 1 32.44 100 PRO A N 1
ATOM 750 C CA . PRO A 1 100 ? -27.156 -24.125 -12.062 1 32.44 100 PRO A CA 1
ATOM 751 C C . PRO A 1 100 ? -26.562 -23.719 -13.414 1 32.44 100 PRO A C 1
ATOM 753 O O . PRO A 1 100 ? -25.844 -22.719 -13.492 1 32.44 100 PRO A O 1
ATOM 756 N N . GLN A 1 101 ? -26.781 -24.609 -14.516 1 30.88 101 GLN A N 1
ATOM 757 C CA . GLN A 1 101 ? -26.672 -24.688 -15.969 1 30.88 101 GLN A CA 1
ATOM 758 C C . GLN A 1 101 ? -27.219 -23.438 -16.641 1 30.88 101 GLN A C 1
ATOM 760 O O . GLN A 1 101 ? -28.406 -23.156 -16.578 1 30.88 101 GLN A O 1
ATOM 765 N N . LEU A 1 102 ? -26.938 -22.234 -16.5 1 29.55 102 LEU A N 1
ATOM 766 C CA . LEU A 1 102 ? -27.641 -21.312 -17.375 1 29.55 102 LEU A CA 1
ATOM 767 C C . LEU A 1 102 ? -27.469 -21.719 -18.844 1 29.55 102 LEU A C 1
ATOM 769 O O . LEU A 1 102 ? -26.328 -21.844 -19.312 1 29.55 102 LEU A O 1
ATOM 773 N N . GLN A 1 103 ? -28.391 -22.609 -19.359 1 28.41 103 GLN A N 1
ATOM 774 C CA . GLN A 1 103 ? -28.859 -23.047 -20.672 1 28.41 103 GLN A CA 1
ATOM 775 C C . GLN A 1 103 ? -29.047 -21.859 -21.625 1 28.41 103 GLN A C 1
ATOM 777 O O . GLN A 1 103 ? -29.859 -20.969 -21.359 1 28.41 103 GLN A O 1
ATOM 782 N N . TYR A 1 104 ? -28.219 -21.125 -22.094 1 31.25 104 TYR A N 1
ATOM 783 C CA . TYR A 1 104 ? -28.703 -20.266 -23.172 1 31.25 104 TYR A CA 1
ATOM 784 C C . TYR A 1 104 ? -29.422 -21.094 -24.25 1 31.25 104 TYR A C 1
ATOM 786 O O . TYR A 1 104 ? -28.953 -22.172 -24.609 1 31.25 104 TYR A O 1
ATOM 794 N N . ILE A 1 105 ? -30.828 -21.078 -24.328 1 32.22 105 ILE A N 1
ATOM 795 C CA . ILE A 1 105 ? -31.812 -21.531 -25.312 1 32.22 105 ILE A CA 1
ATOM 796 C C . ILE A 1 105 ? -31.406 -21.031 -26.703 1 32.22 105 ILE A C 1
ATOM 798 O O . ILE A 1 105 ? -31.281 -19.828 -26.922 1 32.22 105 ILE A O 1
ATOM 802 N N . LYS A 1 106 ? -30.656 -21.844 -27.375 1 25.72 106 LYS A N 1
ATOM 803 C CA . LYS A 1 106 ? -30.531 -21.656 -28.812 1 25.72 106 LYS A CA 1
ATOM 804 C C . LYS A 1 106 ? -31.906 -21.609 -29.484 1 25.72 106 LYS A C 1
ATOM 806 O O . LYS A 1 106 ? -32.75 -22.453 -29.219 1 25.72 106 LYS A O 1
ATOM 811 N N . LYS A 1 107 ? -32.438 -20.516 -29.938 1 30.83 107 LYS A N 1
ATOM 812 C CA . LYS A 1 107 ? -33.438 -20.5 -31.016 1 30.83 107 LYS A CA 1
ATOM 813 C C . LYS A 1 107 ? -32.969 -21.344 -32.188 1 30.83 107 LYS A C 1
ATOM 815 O O . LYS A 1 107 ? -31.906 -21.109 -32.75 1 30.83 107 LYS A O 1
ATOM 820 N N . LYS A 1 108 ? -33.156 -22.781 -31.828 1 24.12 108 LYS A N 1
ATOM 821 C CA . LYS A 1 108 ? -33.688 -23.328 -33.062 1 24.12 108 LYS A CA 1
ATOM 822 C C . LYS A 1 108 ? -35.188 -23.094 -33.156 1 24.12 108 LYS A C 1
ATOM 824 O O . LYS A 1 108 ? -35.906 -23.172 -32.156 1 24.12 108 LYS A O 1
ATOM 829 N N . MET B 1 1 ? -10.57 -28.688 -9.398 1 28.62 1 MET B N 1
ATOM 830 C CA . MET B 1 1 ? -10.672 -27.234 -9.516 1 28.62 1 MET B CA 1
ATOM 831 C C . MET B 1 1 ? -9.555 -26.547 -8.734 1 28.62 1 MET B C 1
ATOM 833 O O . MET B 1 1 ? -9.336 -26.859 -7.562 1 28.62 1 MET B O 1
ATOM 837 N N . GLY B 1 2 ? -8.406 -26.125 -9.219 1 37.09 2 GLY B N 1
ATOM 838 C CA . GLY B 1 2 ? -7.074 -25.703 -8.82 1 37.09 2 GLY B CA 1
ATOM 839 C C . GLY B 1 2 ? -7.082 -24.531 -7.848 1 37.09 2 GLY B C 1
ATOM 840 O O . GLY B 1 2 ? -7.816 -23.562 -8.047 1 37.09 2 GLY B O 1
ATOM 841 N N . TYR B 1 3 ? -7.113 -24.719 -6.461 1 44.88 3 TYR B N 1
ATOM 842 C CA . TYR B 1 3 ? -6.988 -23.906 -5.254 1 44.88 3 TYR B CA 1
ATOM 843 C C . TYR B 1 3 ? -6.246 -22.609 -5.547 1 44.88 3 TYR B C 1
ATOM 845 O O . TYR B 1 3 ? -5.137 -22.625 -6.086 1 44.88 3 TYR B O 1
ATOM 853 N N . SER B 1 4 ? -6.855 -21.547 -6.113 1 55.72 4 SER B N 1
ATOM 854 C CA . SER B 1 4 ? -6.281 -20.375 -6.754 1 55.72 4 SER B CA 1
ATOM 855 C C . SER B 1 4 ? -5.359 -19.609 -5.801 1 55.72 4 SER B C 1
ATOM 857 O O . SER B 1 4 ? -5.738 -19.328 -4.664 1 55.72 4 SER B O 1
ATOM 859 N N . SER B 1 5 ? -4 -19.844 -5.691 1 78.81 5 SER B N 1
ATOM 860 C CA . SER B 1 5 ? -2.816 -19.234 -5.102 1 78.81 5 SER B CA 1
ATOM 861 C C . SER B 1 5 ? -2.865 -17.719 -5.211 1 78.81 5 SER B C 1
ATOM 863 O O . SER B 1 5 ? -1.9 -17.031 -4.867 1 78.81 5 SER B O 1
ATOM 865 N N . LEU B 1 6 ? -4.25 -17.328 -5.324 1 85.88 6 LEU B N 1
ATOM 866 C CA . LEU B 1 6 ? -4.32 -15.891 -5.551 1 85.88 6 LEU B CA 1
ATOM 867 C C . LEU B 1 6 ? -4.176 -15.125 -4.242 1 85.88 6 LEU B C 1
ATOM 869 O O . LEU B 1 6 ? -4.719 -15.539 -3.215 1 85.88 6 LEU B O 1
ATOM 873 N N . LYS B 1 7 ? -3.408 -14.133 -4.348 1 90.31 7 LYS B N 1
ATOM 874 C CA . LYS B 1 7 ? -3.283 -13.211 -3.219 1 90.31 7 LYS B CA 1
ATOM 875 C C . LYS B 1 7 ? -4 -11.898 -3.498 1 90.31 7 LYS B C 1
ATOM 877 O O . LYS B 1 7 ? -3.953 -11.383 -4.617 1 90.31 7 LYS B O 1
ATOM 882 N N . ASN B 1 8 ? -4.738 -11.453 -2.498 1 92.69 8 ASN B N 1
ATOM 883 C CA . ASN B 1 8 ? -5.375 -10.148 -2.629 1 92.69 8 ASN B CA 1
ATOM 884 C C . ASN B 1 8 ? -4.57 -9.062 -1.926 1 92.69 8 ASN B C 1
ATOM 886 O O . ASN B 1 8 ? -3.971 -9.305 -0.877 1 92.69 8 ASN B O 1
ATOM 890 N N . VAL B 1 9 ? -4.555 -7.887 -2.535 1 93.56 9 VAL B N 1
ATOM 891 C CA . VAL B 1 9 ? -3.965 -6.676 -1.979 1 93.56 9 VAL B CA 1
ATOM 892 C C . VAL B 1 9 ? -5.008 -5.562 -1.947 1 93.56 9 VAL B C 1
ATOM 894 O O . VAL B 1 9 ? -5.684 -5.309 -2.947 1 93.56 9 VAL B O 1
ATOM 897 N N . GLU B 1 10 ? -5.199 -4.953 -0.802 1 95.19 10 GLU B N 1
ATOM 898 C CA . GLU B 1 10 ? -6.168 -3.875 -0.632 1 95.19 10 GLU B CA 1
ATOM 899 C C . GLU B 1 10 ? -5.473 -2.545 -0.351 1 95.19 10 GLU B C 1
ATOM 901 O O . GLU B 1 10 ? -4.656 -2.449 0.566 1 95.19 10 GLU B O 1
ATOM 906 N N . LEU B 1 11 ? -5.836 -1.681 -1.166 1 93.44 11 LEU B N 1
ATOM 907 C CA . LEU B 1 11 ? -5.422 -0.298 -0.949 1 93.44 11 LEU B C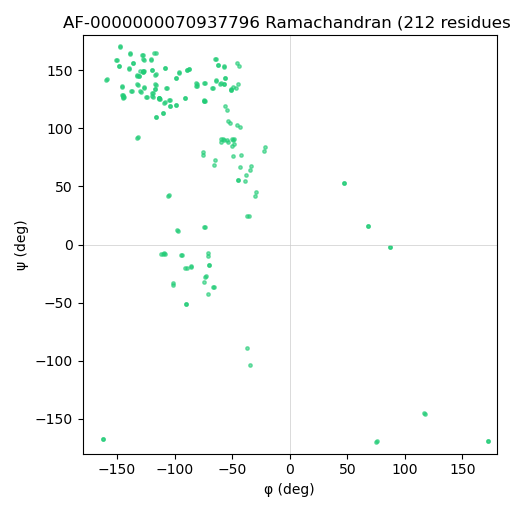A 1
ATOM 908 C C . LEU B 1 11 ? -6.633 0.602 -0.724 1 93.44 11 LEU B C 1
ATOM 910 O O . LEU B 1 11 ? -7.621 0.518 -1.458 1 93.44 11 LEU B O 1
ATOM 914 N N . GLY B 1 12 ? -6.531 1.423 0.284 1 93.81 12 GLY B N 1
ATOM 915 C CA . GLY B 1 12 ? -7.66 2.309 0.513 1 93.81 12 GLY B CA 1
ATOM 916 C C . GLY B 1 12 ? -7.32 3.496 1.394 1 93.81 12 GLY B C 1
ATOM 917 O O . GLY B 1 12 ? -6.145 3.797 1.609 1 93.81 12 GLY B O 1
ATOM 918 N N . GLY B 1 13 ? -8.5 4.199 1.854 1 92.5 13 GLY B N 1
ATOM 919 C CA . GLY B 1 13 ? -8.367 5.395 2.668 1 92.5 13 GLY B CA 1
ATOM 920 C C . GLY B 1 13 ? -8.93 6.637 2 1 92.5 13 GLY B C 1
ATOM 921 O O . GLY B 1 13 ? -9.992 6.59 1.383 1 92.5 13 GLY B O 1
ATOM 922 N N . ALA B 1 14 ? -8.266 7.738 2.285 1 89.94 14 ALA B N 1
ATOM 923 C CA . ALA B 1 14 ? -8.672 8.984 1.631 1 89.94 14 ALA B CA 1
ATOM 924 C C . ALA B 1 14 ? -8.633 8.844 0.112 1 89.94 14 ALA B C 1
ATOM 926 O O . ALA B 1 14 ? -7.867 8.031 -0.421 1 89.94 14 ALA B O 1
ATOM 927 N N . ALA B 1 15 ? -9.461 9.656 -0.5 1 91.94 15 ALA B N 1
ATOM 928 C CA . ALA B 1 15 ? -9.57 9.57 -1.955 1 91.94 15 ALA B CA 1
ATOM 929 C C . ALA B 1 15 ? -8.219 9.781 -2.621 1 91.94 15 ALA B C 1
ATOM 931 O O . ALA B 1 15 ? -7.441 10.641 -2.205 1 91.94 15 ALA B O 1
ATOM 932 N N . PHE B 1 16 ? -7.965 8.977 -3.609 1 92.19 16 PHE B N 1
ATOM 933 C CA . PHE B 1 16 ? -6.738 9.07 -4.391 1 92.19 16 PHE B CA 1
ATOM 934 C C . PHE B 1 16 ? -7.016 8.844 -5.871 1 92.19 16 PHE B C 1
ATOM 936 O O . PHE B 1 16 ? -7.977 8.156 -6.227 1 92.19 16 PHE B O 1
ATOM 943 N N . LYS B 1 17 ? -6.215 9.43 -6.75 1 83.06 17 LYS B N 1
ATOM 944 C CA . LYS B 1 17 ? -6.457 9.32 -8.188 1 83.06 17 LYS B CA 1
ATOM 945 C C . LYS B 1 17 ? -5.523 8.289 -8.82 1 83.06 17 LYS B C 1
ATOM 947 O O . LYS B 1 17 ? -5.895 7.633 -9.797 1 83.06 17 LYS B O 1
ATOM 952 N N . GLY B 1 18 ? -4.348 8.273 -8.266 1 90.88 18 GLY B N 1
ATOM 953 C CA . GLY B 1 18 ? -3.396 7.371 -8.898 1 90.88 18 GLY B CA 1
ATOM 954 C C . GLY B 1 18 ? -2.752 6.41 -7.918 1 90.88 18 GLY B C 1
ATOM 955 O O . GLY B 1 18 ? -2.588 6.73 -6.738 1 90.88 18 GLY B O 1
ATOM 956 N N . PHE B 1 19 ? -2.479 5.27 -8.539 1 94.56 19 PHE B N 1
ATOM 957 C CA . PHE B 1 19 ? -1.701 4.305 -7.77 1 94.56 19 PHE B CA 1
ATOM 958 C C . PHE B 1 19 ? -0.845 3.441 -8.688 1 94.56 19 PHE B C 1
ATOM 960 O O . PHE B 1 19 ? -1.092 3.377 -9.898 1 94.56 19 PHE B O 1
ATOM 967 N N . PHE B 1 20 ? 0.108 2.914 -8.148 1 95.69 20 PHE B N 1
ATOM 968 C CA . PHE B 1 20 ? 1.005 1.956 -8.781 1 95.69 20 PHE B CA 1
ATOM 969 C C . PHE B 1 20 ? 1.464 0.899 -7.785 1 95.69 20 PHE B C 1
ATOM 971 O O . PHE B 1 20 ? 1.908 1.229 -6.684 1 95.69 20 PHE B O 1
ATOM 978 N N . ILE B 1 21 ? 1.286 -0.356 -8.141 1 97.38 21 ILE B N 1
ATOM 979 C CA . ILE B 1 21 ? 1.733 -1.436 -7.266 1 97.38 21 ILE B CA 1
ATOM 980 C C . ILE B 1 21 ? 2.578 -2.428 -8.062 1 97.38 21 ILE B C 1
ATOM 982 O O . ILE B 1 21 ? 2.207 -2.818 -9.172 1 97.38 21 ILE B O 1
ATOM 986 N N . ALA B 1 22 ? 3.689 -2.766 -7.543 1 97.88 22 ALA B N 1
ATOM 987 C CA . ALA B 1 22 ? 4.562 -3.789 -8.117 1 97.88 22 ALA B CA 1
ATOM 988 C C . ALA B 1 22 ? 4.77 -4.941 -7.137 1 97.88 22 ALA B C 1
ATOM 990 O O . ALA B 1 22 ? 4.641 -4.766 -5.926 1 97.88 22 ALA B O 1
ATOM 991 N N . ALA B 1 23 ? 4.98 -6.105 -7.621 1 98 23 ALA B N 1
ATOM 992 C CA . ALA B 1 23 ? 5.285 -7.301 -6.836 1 98 23 ALA B CA 1
ATOM 993 C C . ALA B 1 23 ? 6.707 -7.785 -7.102 1 98 23 ALA B C 1
ATOM 995 O O . ALA B 1 23 ? 7.062 -8.078 -8.25 1 98 23 ALA B O 1
ATOM 996 N N . MET B 1 24 ? 7.473 -7.941 -6.004 1 97.81 24 MET B N 1
ATOM 997 C CA . MET B 1 24 ? 8.898 -8.234 -6.168 1 97.81 24 MET B CA 1
ATOM 998 C C . MET B 1 24 ? 9.32 -9.391 -5.273 1 97.81 24 MET B C 1
ATOM 1000 O O . MET B 1 24 ? 8.812 -9.547 -4.16 1 97.81 24 MET B O 1
ATOM 1004 N N . ASP B 1 25 ? 10.211 -10.156 -5.754 1 97.25 25 ASP B N 1
ATOM 1005 C CA . ASP B 1 25 ? 10.93 -11.102 -4.91 1 97.25 25 ASP B CA 1
ATOM 1006 C C . ASP B 1 25 ? 11.938 -10.383 -4.016 1 97.25 25 ASP B C 1
ATOM 1008 O O . ASP B 1 25 ? 12.805 -9.656 -4.508 1 97.25 25 ASP B O 1
ATOM 1012 N N . PRO B 1 26 ? 11.766 -10.617 -2.73 1 96.25 26 PRO B N 1
ATOM 1013 C CA . PRO B 1 26 ? 12.625 -9.836 -1.84 1 96.25 26 PRO B CA 1
ATOM 1014 C C . PRO B 1 26 ? 14.086 -10.258 -1.918 1 96.25 26 PRO B C 1
ATOM 1016 O O . PRO B 1 26 ? 14.977 -9.508 -1.491 1 96.25 26 PRO B O 1
ATOM 1019 N N . VAL B 1 27 ? 14.352 -11.406 -2.443 1 95.88 27 VAL B N 1
ATOM 1020 C CA . VAL B 1 27 ? 15.711 -11.922 -2.498 1 95.88 27 VAL B CA 1
ATOM 1021 C C . VAL B 1 27 ? 16.375 -11.484 -3.801 1 95.88 27 VAL B C 1
ATOM 1023 O O . VAL B 1 27 ? 17.453 -10.891 -3.783 1 95.88 27 VAL B O 1
ATOM 1026 N N . THR B 1 28 ? 15.742 -11.703 -4.898 1 96.69 28 THR B N 1
ATOM 1027 C CA . THR B 1 28 ? 16.344 -11.43 -6.203 1 96.69 28 THR B CA 1
ATOM 1028 C C . THR B 1 28 ? 16.031 -10.008 -6.652 1 96.69 28 THR B C 1
ATOM 1030 O O . THR B 1 28 ? 16.656 -9.5 -7.594 1 96.69 28 THR B O 1
ATOM 1033 N N . GLN B 1 29 ? 15.023 -9.359 -6.117 1 96.69 29 GLN B N 1
ATOM 1034 C CA . GLN B 1 29 ? 14.555 -8.023 -6.449 1 96.69 29 GLN B CA 1
ATOM 1035 C C . GLN B 1 29 ? 13.953 -7.977 -7.852 1 96.69 29 GLN B C 1
ATOM 1037 O O . GLN B 1 29 ? 13.867 -6.91 -8.461 1 96.69 29 GLN B O 1
ATOM 1042 N N . LYS B 1 30 ? 13.68 -9.117 -8.32 1 96.81 30 LYS B N 1
ATOM 1043 C CA . LYS B 1 30 ? 13 -9.18 -9.609 1 96.81 30 LYS B CA 1
ATOM 1044 C C . LYS B 1 30 ? 11.484 -9.148 -9.438 1 96.81 30 LYS B C 1
ATOM 1046 O O . LYS B 1 30 ? 10.961 -9.633 -8.438 1 96.81 30 LYS B O 1
ATOM 1051 N N . ARG B 1 31 ? 10.836 -8.602 -10.422 1 98.12 31 ARG B N 1
ATOM 1052 C CA . ARG B 1 31 ? 9.375 -8.625 -10.453 1 98.12 31 ARG B CA 1
ATOM 1053 C C . ARG B 1 31 ? 8.859 -10.055 -10.648 1 98.12 31 ARG B C 1
ATOM 1055 O O . ARG B 1 31 ? 9.414 -10.812 -11.445 1 98.12 31 ARG B O 1
ATOM 1062 N N . ILE B 1 32 ? 7.895 -10.461 -9.914 1 97.19 32 ILE B N 1
ATOM 1063 C CA . ILE B 1 32 ? 7.402 -11.828 -9.992 1 97.19 32 ILE B CA 1
ATOM 1064 C C . ILE B 1 32 ? 5.875 -11.836 -9.992 1 97.19 32 ILE B C 1
ATOM 1066 O O . ILE B 1 32 ? 5.246 -10.898 -9.484 1 97.19 32 ILE B O 1
ATOM 1070 N N . GLY B 1 33 ? 5.281 -12.922 -10.555 1 95.69 33 GLY B N 1
ATOM 1071 C CA . GLY B 1 33 ? 3.838 -13.102 -10.562 1 95.69 33 GLY B CA 1
ATOM 1072 C C . GLY B 1 33 ? 3.139 -12.211 -11.578 1 95.69 33 GLY B C 1
ATOM 1073 O O . GLY B 1 33 ? 3.766 -11.719 -12.516 1 95.69 33 GLY B O 1
ATOM 1074 N N . THR B 1 34 ? 1.792 -12.203 -11.43 1 94.81 34 THR B N 1
ATOM 1075 C CA . THR B 1 34 ? 0.97 -11.484 -12.391 1 94.81 34 THR B CA 1
ATOM 1076 C C . THR B 1 34 ? -0.249 -10.867 -11.711 1 94.81 34 THR B C 1
ATOM 1078 O O . THR B 1 34 ? -0.939 -11.539 -10.938 1 94.81 34 THR B O 1
ATOM 1081 N N . PHE B 1 35 ? -0.42 -9.586 -11.961 1 95.81 35 PHE B N 1
ATOM 1082 C CA . PHE B 1 35 ? -1.679 -8.984 -11.531 1 95.81 35 PHE B CA 1
ATOM 1083 C C . PHE B 1 35 ? -2.785 -9.281 -12.539 1 95.81 35 PHE B C 1
ATOM 1085 O O . PHE B 1 35 ? -2.576 -9.172 -13.75 1 95.81 35 PHE B O 1
ATOM 1092 N N . LEU B 1 36 ? -3.947 -9.586 -11.938 1 94.69 36 LEU B N 1
ATOM 1093 C CA . LEU B 1 36 ? -5.109 -9.789 -12.797 1 94.69 36 LEU B CA 1
ATOM 1094 C C . LEU B 1 36 ? -5.824 -8.469 -13.062 1 94.69 36 LEU B C 1
ATOM 1096 O O . LEU B 1 36 ? -5.816 -7.566 -12.219 1 94.69 36 LEU B O 1
ATOM 1100 N N . LYS B 1 37 ? -6.48 -8.398 -14.258 1 93.19 37 LYS B N 1
ATOM 1101 C CA . LYS B 1 37 ? -7.25 -7.207 -14.602 1 93.19 37 LYS B CA 1
ATOM 1102 C C . LYS B 1 37 ? -8.555 -7.152 -13.82 1 93.19 37 LYS B C 1
ATOM 1104 O O . LYS B 1 37 ? -9.328 -8.117 -13.812 1 93.19 37 LYS B O 1
ATOM 1109 N N . VAL B 1 38 ? -8.703 -6.055 -13.141 1 89.06 38 VAL B N 1
ATOM 1110 C CA . VAL B 1 38 ? -9.977 -5.758 -12.484 1 89.06 38 VAL B CA 1
ATOM 1111 C C . VAL B 1 38 ? -10.461 -4.371 -12.898 1 89.06 38 VAL B C 1
ATOM 1113 O O . VAL B 1 38 ? -9.703 -3.588 -13.477 1 89.06 38 VAL B O 1
ATOM 1116 N N . LYS B 1 39 ? -11.719 -4.188 -12.719 1 85.75 39 LYS B N 1
ATOM 1117 C CA . LYS B 1 39 ? -12.266 -2.891 -13.094 1 85.75 39 LYS B CA 1
ATOM 1118 C C . LYS B 1 39 ? -11.461 -1.751 -12.477 1 85.75 39 LYS B C 1
ATOM 1120 O O . LYS B 1 39 ? -11.117 -1.797 -11.297 1 85.75 39 LYS B O 1
ATOM 1125 N N . GLY B 1 40 ? -11.133 -0.756 -13.328 1 87.62 40 GLY B N 1
ATOM 1126 C CA . GLY B 1 40 ? -10.453 0.434 -12.844 1 87.62 40 GLY B CA 1
ATOM 1127 C C . GLY B 1 40 ? -8.945 0.285 -12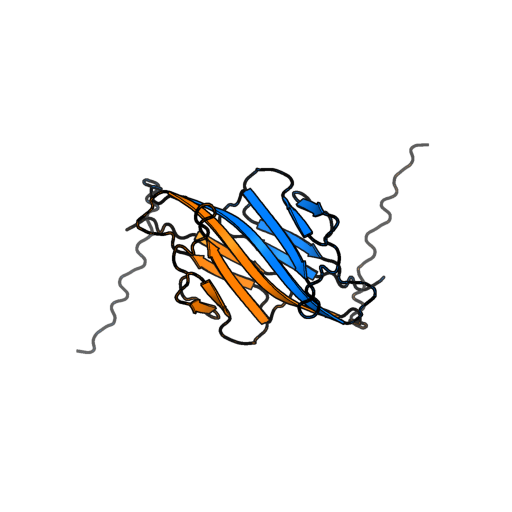.805 1 87.62 40 GLY B C 1
ATOM 1128 O O . GLY B 1 40 ? -8.234 1.214 -12.414 1 87.62 40 GLY B O 1
ATOM 1129 N N . THR B 1 41 ? -8.477 -0.886 -13.164 1 92.12 41 THR B N 1
ATOM 1130 C CA . THR B 1 41 ? -7.039 -1.11 -13.086 1 92.12 41 THR B CA 1
ATOM 1131 C C . THR B 1 41 ? -6.473 -1.462 -14.461 1 92.12 41 THR B C 1
ATOM 1133 O O . THR B 1 41 ? -7.219 -1.813 -15.375 1 92.12 41 THR B O 1
ATOM 1136 N N . HIS B 1 42 ? -5.215 -1.279 -14.625 1 94.75 42 HIS B N 1
ATOM 1137 C CA . HIS B 1 42 ? -4.445 -1.596 -15.828 1 94.75 42 HIS B CA 1
ATOM 1138 C C . HIS B 1 42 ? -3.172 -2.361 -15.477 1 94.75 42 HIS B C 1
ATOM 1140 O O . HIS B 1 42 ? -2.133 -1.755 -15.203 1 94.75 42 HIS B O 1
ATOM 1146 N N . PRO B 1 43 ? -3.23 -3.686 -15.5 1 96 43 PRO B N 1
ATOM 1147 C CA . PRO B 1 43 ? -2.004 -4.461 -15.312 1 96 43 PRO B CA 1
ATOM 1148 C C . PRO B 1 43 ? -0.988 -4.246 -16.438 1 96 43 PRO B C 1
ATOM 1150 O O . PRO B 1 43 ? -1.367 -4.125 -17.594 1 96 43 PRO B O 1
ATOM 1153 N N . VAL B 1 44 ? 0.311 -4.168 -16.078 1 94.94 44 VAL B N 1
ATOM 1154 C CA . VAL B 1 44 ? 1.383 -3.99 -17.047 1 94.94 44 VAL B CA 1
ATOM 1155 C C . VAL B 1 44 ? 2.303 -5.207 -17.031 1 94.94 44 VAL B C 1
ATOM 1157 O O . VAL B 1 44 ? 2.205 -6.055 -16.141 1 94.94 44 VAL B O 1
ATOM 1160 N N . SER B 1 45 ? 3.164 -5.445 -18 1 88.5 45 SER B N 1
ATOM 1161 C CA . SER B 1 45 ? 3.939 -6.656 -18.266 1 88.5 45 SER B CA 1
ATOM 1162 C C . SER B 1 45 ? 5.035 -6.84 -17.219 1 88.5 45 SER B C 1
ATOM 1164 O O . SER B 1 45 ? 5.59 -7.93 -17.062 1 88.5 45 SER B O 1
ATOM 1166 N N . CYS B 1 46 ? 5.363 -5.984 -16.359 1 91.5 46 CYS B N 1
ATOM 1167 C CA . CYS B 1 46 ? 6.422 -6.109 -15.367 1 91.5 46 CYS B CA 1
ATOM 1168 C C . CYS B 1 46 ? 5.844 -6.363 -13.977 1 91.5 46 CYS B C 1
ATOM 1170 O O . CYS B 1 46 ? 6.266 -5.746 -13 1 91.5 46 CYS B O 1
ATOM 1172 N N . SER B 1 47 ? 4.848 -7.223 -13.875 1 95.81 47 SER B N 1
ATOM 1173 C CA . SER B 1 47 ? 4.176 -7.586 -12.633 1 95.81 47 SER B CA 1
ATOM 1174 C C . SER B 1 47 ? 3.822 -6.348 -11.812 1 95.81 47 SER B C 1
ATOM 1176 O O . SER B 1 47 ? 4.156 -6.266 -10.625 1 95.81 47 SER B O 1
ATOM 1178 N N . ALA B 1 48 ? 3.189 -5.473 -12.414 1 97.81 48 ALA B N 1
ATOM 1179 C CA . ALA B 1 48 ? 2.697 -4.234 -11.812 1 97.81 48 ALA B CA 1
ATOM 1180 C C . ALA B 1 48 ? 1.289 -3.91 -12.297 1 97.81 48 ALA B C 1
ATOM 1182 O O . ALA B 1 48 ? 0.788 -4.543 -13.234 1 97.81 48 ALA B O 1
ATOM 1183 N N . VAL B 1 49 ? 0.624 -3.025 -11.617 1 97.12 49 VAL B N 1
ATOM 1184 C CA . VAL B 1 49 ? -0.723 -2.588 -11.969 1 97.12 49 VAL B CA 1
ATOM 1185 C C . VAL B 1 49 ? -0.899 -1.114 -11.617 1 97.12 49 VAL B C 1
ATOM 1187 O O . VAL B 1 49 ? -0.405 -0.655 -10.586 1 97.12 49 VAL B O 1
ATOM 1190 N N . THR B 1 50 ? -1.521 -0.368 -12.57 1 95.56 50 THR B N 1
ATOM 1191 C CA . THR B 1 50 ? -1.774 1.053 -12.359 1 95.56 50 THR B CA 1
ATOM 1192 C C . THR B 1 50 ? -3.242 1.384 -12.609 1 95.56 50 THR B C 1
ATOM 1194 O O . THR B 1 50 ? -4.008 0.534 -13.07 1 95.56 50 THR B O 1
ATOM 1197 N N . HIS B 1 51 ? -3.709 2.428 -12.203 1 92.06 51 HIS B N 1
ATOM 1198 C CA . HIS B 1 51 ? -5.074 2.898 -12.414 1 92.06 51 HIS B CA 1
ATOM 1199 C C . HIS B 1 51 ? -5.359 3.111 -13.898 1 92.06 51 HIS B C 1
ATOM 1201 O O . HIS B 1 51 ? -4.441 3.361 -14.68 1 92.06 51 HIS B O 1
ATOM 1207 N N . ASN B 1 52 ? -6.652 3.01 -14.258 1 90.25 52 ASN B N 1
ATOM 1208 C CA . ASN B 1 52 ? -6.988 3.143 -15.672 1 90.25 52 ASN B CA 1
ATOM 1209 C C . ASN B 1 52 ? -7.711 4.457 -15.953 1 90.25 52 ASN B C 1
ATOM 1211 O O . ASN B 1 52 ? -8.008 4.773 -17.109 1 90.25 52 ASN B O 1
ATOM 1215 N N . ASP B 1 53 ? -8.094 5.242 -14.938 1 86.81 53 ASP B N 1
ATOM 1216 C CA . ASP B 1 53 ? -8.711 6.555 -15.109 1 86.81 53 ASP B CA 1
ATOM 1217 C C . ASP B 1 53 ? -8.328 7.492 -13.969 1 86.81 53 ASP B C 1
ATOM 1219 O O . ASP B 1 53 ? -7.742 7.062 -12.969 1 86.81 53 ASP B O 1
ATOM 1223 N N . ALA B 1 54 ? -8.672 8.719 -14.156 1 85.56 54 ALA B N 1
ATOM 1224 C CA . ALA B 1 54 ? -8.242 9.734 -13.203 1 85.56 54 ALA B CA 1
ATOM 1225 C C . ALA B 1 54 ? -9.344 10.031 -12.188 1 85.56 54 ALA B C 1
ATOM 1227 O O . ALA B 1 54 ? -9.266 11.008 -11.445 1 85.56 54 ALA B O 1
ATOM 1228 N N . HIS B 1 55 ? -10.367 9.172 -12.164 1 89.06 55 HIS B N 1
ATOM 1229 C CA . HIS B 1 55 ? -11.43 9.406 -11.195 1 89.06 55 HIS B CA 1
ATOM 1230 C C . HIS B 1 55 ? -10.977 9.031 -9.789 1 89.06 55 HIS B C 1
ATOM 1232 O O . HIS B 1 55 ? -10.312 8.008 -9.594 1 89.06 55 HIS B O 1
ATOM 1238 N N . PRO B 1 56 ? -11.344 9.844 -8.906 1 89.81 56 PRO B N 1
ATOM 1239 C CA . PRO B 1 56 ? -10.961 9.531 -7.523 1 89.81 56 PRO B CA 1
ATOM 1240 C C . PRO B 1 56 ? -11.523 8.195 -7.043 1 89.81 56 PRO B C 1
ATOM 1242 O O . PRO B 1 56 ? -12.656 7.844 -7.375 1 89.81 56 PRO B O 1
ATOM 1245 N N . LYS B 1 57 ? -10.672 7.457 -6.309 1 90.31 57 LYS B N 1
ATOM 1246 C CA . LYS B 1 57 ? -11.039 6.184 -5.695 1 90.31 57 LYS B CA 1
ATOM 1247 C C . LYS B 1 57 ? -10.703 6.176 -4.207 1 90.31 57 LYS B C 1
ATOM 1249 O O . LYS B 1 57 ? -9.758 6.828 -3.773 1 90.31 57 LYS B O 1
ATOM 1254 N N . SER B 1 58 ? -11.531 5.438 -3.463 1 92.12 58 SER B N 1
ATOM 1255 C CA . SER B 1 58 ? -11.242 5.324 -2.037 1 92.12 58 SER B CA 1
ATOM 1256 C C . SER B 1 58 ? -10.781 3.916 -1.676 1 92.12 58 SER B C 1
ATOM 1258 O O . SER B 1 58 ? -10.383 3.66 -0.538 1 92.12 58 SER B O 1
ATOM 1260 N N . HIS B 1 59 ? -10.898 3.035 -2.668 1 93.62 59 HIS B N 1
ATOM 1261 C CA . HIS B 1 59 ? -10.492 1.653 -2.43 1 93.62 59 HIS B CA 1
ATOM 1262 C C . HIS B 1 59 ? -10.211 0.928 -3.74 1 93.62 59 HIS B C 1
ATOM 1264 O O . H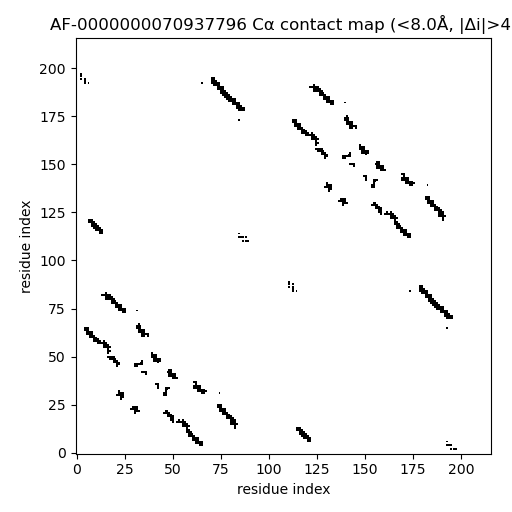IS B 1 59 ? -10.922 1.122 -4.73 1 93.62 59 HIS B O 1
ATOM 1270 N N . VAL B 1 60 ? -9.242 0.137 -3.725 1 92.56 60 VAL B N 1
ATOM 1271 C CA . VAL B 1 60 ? -8.961 -0.775 -4.828 1 92.56 60 VAL B CA 1
ATOM 1272 C C . VAL B 1 60 ? -8.578 -2.148 -4.281 1 92.56 60 VAL B C 1
ATOM 1274 O O . VAL B 1 60 ? -7.785 -2.252 -3.344 1 92.56 60 VAL B O 1
ATOM 1277 N N . SER B 1 61 ? -9.172 -3.15 -4.824 1 93.38 61 SER B N 1
ATOM 1278 C CA . SER B 1 61 ? -8.859 -4.547 -4.531 1 93.38 61 SER B CA 1
ATOM 1279 C C . SER B 1 61 ? -8.156 -5.211 -5.711 1 93.38 61 SER B C 1
ATOM 1281 O O . SER B 1 61 ? -8.711 -5.293 -6.809 1 93.38 61 SER B O 1
ATOM 1283 N N . LEU B 1 62 ? -7 -5.707 -5.473 1 94.56 62 LEU B N 1
ATOM 1284 C CA . LEU B 1 62 ? -6.199 -6.293 -6.543 1 94.56 62 LEU B CA 1
ATOM 1285 C C . LEU B 1 62 ? -5.973 -7.781 -6.301 1 94.56 62 LEU B C 1
ATOM 1287 O O . LEU B 1 62 ? -5.863 -8.219 -5.152 1 94.56 62 LEU B O 1
ATOM 1291 N N . LEU B 1 63 ? -5.918 -8.469 -7.375 1 94.31 63 LEU B N 1
ATOM 1292 C CA . LEU B 1 63 ? -5.609 -9.891 -7.34 1 94.31 63 LEU B CA 1
ATOM 1293 C C . LEU B 1 63 ? -4.266 -10.18 -8 1 94.31 63 LEU B C 1
ATOM 1295 O O . LEU B 1 63 ? -4.02 -9.742 -9.125 1 94.31 63 LEU B O 1
ATOM 1299 N N . TRP B 1 64 ? -3.441 -10.82 -7.285 1 95.06 64 TRP B N 1
ATOM 1300 C CA . TRP B 1 64 ? -2.104 -11.172 -7.746 1 95.06 64 TRP B CA 1
ATOM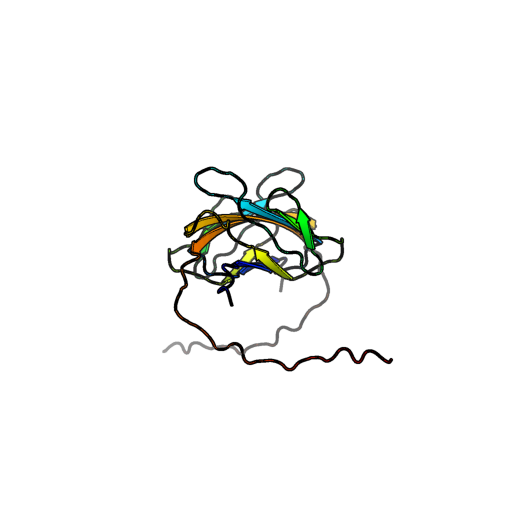 1301 C C . TRP B 1 64 ? -1.916 -12.68 -7.773 1 95.06 64 TRP B C 1
ATOM 1303 O O . TRP B 1 64 ? -2.223 -13.367 -6.793 1 95.06 64 TRP B O 1
ATOM 1313 N N . LEU B 1 65 ? -1.446 -13.164 -8.859 1 93.12 65 LEU B N 1
ATOM 1314 C CA . LEU B 1 65 ? -1.142 -14.578 -9.047 1 93.12 65 LEU B CA 1
ATOM 1315 C C . LEU B 1 65 ? 0.348 -14.844 -8.852 1 93.12 65 LEU B C 1
ATOM 1317 O O . LEU B 1 65 ? 1.18 -14.312 -9.586 1 93.12 65 LEU B O 1
ATOM 1321 N N . PRO B 1 66 ? 0.66 -15.719 -7.84 1 93.94 66 PRO B N 1
ATOM 1322 C CA . PRO B 1 66 ? 2.072 -16.047 -7.633 1 93.94 66 PRO B CA 1
ATOM 1323 C C . PRO B 1 66 ? 2.684 -16.781 -8.82 1 93.94 66 PRO B C 1
ATOM 1325 O O . PRO B 1 66 ? 1.956 -17.312 -9.672 1 93.94 66 PRO B O 1
ATOM 1328 N N . PRO B 1 67 ? 4.016 -16.688 -8.828 1 92.88 67 PRO B N 1
ATOM 1329 C CA . PRO B 1 67 ? 4.648 -17.453 -9.906 1 92.88 67 PRO B CA 1
ATOM 1330 C C . PRO B 1 67 ? 4.266 -18.938 -9.883 1 92.88 67 PRO B C 1
ATOM 1332 O O . PRO B 1 67 ? 4.125 -19.531 -8.812 1 92.88 67 PRO B O 1
ATOM 1335 N N . GLN B 1 68 ? 4.129 -19.469 -11.023 1 87.19 68 GLN B N 1
ATOM 1336 C CA . GLN B 1 68 ? 3.633 -20.828 -11.125 1 87.19 68 GLN B CA 1
ATOM 1337 C C . GLN B 1 68 ? 4.773 -21.844 -11 1 87.19 68 GLN B C 1
ATOM 1339 O O . GLN B 1 68 ? 4.543 -23.016 -10.703 1 87.19 68 GLN B O 1
ATOM 1344 N N . ASN B 1 69 ? 5.949 -21.344 -11.234 1 88.94 69 ASN B N 1
ATOM 1345 C CA . ASN B 1 69 ? 7.086 -22.25 -11.234 1 88.94 69 ASN B CA 1
ATOM 1346 C C . ASN B 1 69 ? 7.754 -22.312 -9.859 1 88.94 69 ASN B C 1
ATOM 1348 O O . ASN B 1 69 ? 8.711 -23.062 -9.664 1 88.94 69 ASN B O 1
ATOM 1352 N N . VAL B 1 70 ? 7.441 -21.531 -8.969 1 88.12 70 VAL B N 1
ATOM 1353 C CA . VAL B 1 70 ? 7.969 -21.5 -7.609 1 88.12 70 VAL B CA 1
ATOM 1354 C C . VAL B 1 70 ? 6.848 -21.812 -6.617 1 88.12 70 VAL B C 1
ATOM 1356 O O . VAL B 1 70 ? 5.934 -21 -6.441 1 88.12 70 VAL B O 1
ATOM 1359 N N . PRO B 1 71 ? 6.863 -22.938 -5.984 1 87.25 71 PRO B N 1
ATOM 1360 C CA . PRO B 1 71 ? 5.719 -23.406 -5.199 1 87.25 71 PRO B CA 1
ATOM 1361 C C . PRO B 1 71 ? 5.453 -22.531 -3.969 1 87.25 71 PRO B C 1
ATOM 1363 O O . PRO B 1 71 ? 4.32 -22.484 -3.479 1 87.25 71 PRO B O 1
ATOM 1366 N N . GLU B 1 72 ? 6.559 -22.062 -3.361 1 91.94 72 GLU B N 1
ATOM 1367 C CA . GLU B 1 72 ? 6.367 -21.203 -2.188 1 91.94 72 GLU B CA 1
ATOM 1368 C C . GLU B 1 72 ? 7.473 -20.172 -2.078 1 91.94 72 GLU B C 1
ATOM 1370 O O . GLU B 1 72 ? 8.57 -20.359 -2.598 1 91.94 72 GLU B O 1
ATOM 1375 N N . GLY B 1 73 ? 7.188 -19.078 -1.471 1 93.31 73 GLY B N 1
ATOM 1376 C CA . GLY B 1 73 ? 8.156 -18.016 -1.256 1 93.31 73 GLY B CA 1
ATOM 1377 C C . GLY B 1 73 ? 7.531 -16.75 -0.684 1 93.31 73 GLY B C 1
ATOM 1378 O O . GLY B 1 73 ? 6.438 -16.797 -0.118 1 93.31 73 GLY B O 1
ATOM 1379 N N . ASP B 1 74 ? 8.305 -15.719 -0.692 1 94.56 74 ASP B N 1
ATOM 1380 C CA . ASP B 1 74 ? 7.844 -14.398 -0.257 1 94.56 74 ASP B CA 1
ATOM 1381 C C . ASP B 1 74 ? 7.699 -13.453 -1.443 1 94.56 74 ASP B C 1
ATOM 1383 O O . ASP B 1 74 ? 8.344 -13.633 -2.477 1 94.56 74 ASP B O 1
ATOM 1387 N N . VAL B 1 75 ? 6.801 -12.539 -1.252 1 96.06 75 VAL B N 1
ATOM 1388 C CA . VAL B 1 75 ? 6.621 -11.438 -2.189 1 96.06 75 VAL B CA 1
ATOM 1389 C C . VAL B 1 75 ? 6.543 -10.117 -1.428 1 96.06 75 VAL B C 1
ATOM 1391 O O . VAL B 1 75 ? 5.949 -10.055 -0.348 1 96.06 75 VAL B O 1
ATOM 1394 N N . VAL B 1 76 ? 7.195 -9.102 -1.937 1 96.69 76 VAL B N 1
ATOM 1395 C CA . VAL B 1 76 ? 7.062 -7.734 -1.452 1 96.69 76 VAL B CA 1
ATOM 1396 C C . VAL B 1 76 ? 6.203 -6.926 -2.422 1 96.69 76 VAL B C 1
ATOM 1398 O O . VAL B 1 76 ? 6.52 -6.828 -3.609 1 96.69 76 VAL B O 1
ATOM 1401 N N . PHE B 1 77 ? 5.105 -6.445 -1.907 1 97.12 77 PHE B N 1
ATOM 1402 C CA . PHE B 1 77 ? 4.316 -5.496 -2.688 1 97.12 77 PHE B CA 1
ATOM 1403 C C . PHE B 1 77 ? 4.75 -4.066 -2.398 1 97.12 77 PHE B C 1
ATOM 1405 O O . PHE B 1 77 ? 4.785 -3.645 -1.239 1 97.12 77 PHE B O 1
ATOM 1412 N N . MET B 1 78 ? 5.066 -3.363 -3.412 1 97 78 MET B N 1
ATOM 1413 C CA . MET B 1 78 ? 5.41 -1.946 -3.324 1 97 78 MET B CA 1
ATOM 1414 C C . MET B 1 78 ? 4.324 -1.082 -3.955 1 97 78 MET B C 1
ATOM 1416 O O . MET B 1 78 ? 4.094 -1.152 -5.164 1 97 78 MET B O 1
ATOM 1420 N N . ALA B 1 79 ? 3.699 -0.338 -3.098 1 96.69 79 ALA B N 1
ATOM 1421 C CA . ALA B 1 79 ? 2.576 0.465 -3.576 1 96.69 79 ALA B CA 1
ATOM 1422 C C . ALA B 1 79 ? 2.869 1.956 -3.436 1 96.69 79 ALA B C 1
ATOM 1424 O O . ALA B 1 79 ? 3.426 2.393 -2.426 1 96.69 79 ALA B O 1
ATOM 1425 N N . THR B 1 80 ? 2.51 2.693 -4.453 1 96.31 80 THR B N 1
ATOM 1426 C CA . THR B 1 80 ? 2.521 4.152 -4.43 1 96.31 80 THR B CA 1
ATOM 1427 C C . THR B 1 80 ? 1.117 4.707 -4.652 1 96.31 80 THR B C 1
ATOM 1429 O O . THR B 1 80 ? 0.405 4.262 -5.555 1 96.31 80 THR B O 1
ATOM 1432 N N . VAL B 1 81 ? 0.712 5.535 -3.789 1 95.81 81 VAL B N 1
ATOM 1433 C CA . VAL B 1 81 ? -0.587 6.191 -3.893 1 95.81 81 VAL B CA 1
ATOM 1434 C C . VAL B 1 81 ? -0.41 7.703 -3.799 1 95.81 81 VAL B C 1
ATOM 1436 O O . VAL B 1 81 ? 0.298 8.203 -2.92 1 95.81 81 VAL B O 1
ATOM 1439 N N . VAL B 1 82 ? -1.077 8.391 -4.664 1 94.38 82 VAL B N 1
ATOM 1440 C CA . VAL B 1 82 ? -1.006 9.852 -4.641 1 94.38 82 VAL B CA 1
ATOM 1441 C C . VAL B 1 82 ? -2.299 10.422 -4.062 1 94.38 82 VAL B C 1
ATOM 1443 O O . VAL B 1 82 ? -3.393 10.086 -4.523 1 94.38 82 VAL B O 1
ATOM 1446 N N . GLN B 1 83 ? -2.156 11.242 -3.012 1 93.5 83 GLN B N 1
ATOM 1447 C CA . GLN B 1 83 ? -3.291 11.938 -2.41 1 93.5 83 GLN B CA 1
ATOM 1448 C C . GLN B 1 83 ? -3.029 13.438 -2.311 1 93.5 83 GLN B C 1
ATOM 1450 O O . GLN B 1 83 ? -1.881 13.867 -2.188 1 93.5 83 GLN B O 1
ATOM 1455 N N . SER B 1 84 ? -4.191 14.156 -2.416 1 92 84 SER B N 1
ATOM 1456 C CA . SER B 1 84 ? -4.133 15.586 -2.125 1 92 84 SER B CA 1
ATOM 1457 C C . SER B 1 84 ? -4.551 15.875 -0.687 1 92 84 SER B C 1
ATOM 1459 O O . SER B 1 84 ? -5.352 15.141 -0.109 1 92 84 SER B O 1
ATOM 1461 N N . TYR B 1 85 ? -3.932 16.938 -0.115 1 90 85 TYR B N 1
ATOM 1462 C CA . TYR B 1 85 ? -4.344 17.391 1.208 1 90 85 TYR B CA 1
ATOM 1463 C C . TYR B 1 85 ? -4.566 18.891 1.224 1 90 85 TYR B C 1
ATOM 1465 O O . TYR B 1 85 ? -4.012 19.625 0.392 1 90 85 TYR B O 1
ATOM 1473 N N . SER B 1 86 ? -5.539 19.375 1.987 1 87.06 86 SER B N 1
ATOM 1474 C CA . SER B 1 86 ? -5.84 20.781 2.18 1 87.06 86 SER B CA 1
ATOM 1475 C C . SER B 1 86 ? -6.305 21.062 3.605 1 87.06 86 SER B C 1
ATOM 1477 O O . SER B 1 86 ? -7.055 20.266 4.184 1 87.06 86 SER B O 1
ATOM 1479 N N . ARG B 1 87 ? -5.699 21.969 4.254 1 71.69 87 ARG B N 1
ATOM 1480 C CA . ARG B 1 87 ? -6.113 22.375 5.598 1 71.69 87 ARG B CA 1
ATOM 1481 C C . ARG B 1 87 ? -7.398 23.188 5.547 1 71.69 87 ARG B C 1
ATOM 1483 O O . ARG B 1 87 ? -8.148 23.234 6.527 1 71.69 87 ARG B O 1
ATOM 1490 N N . TYR B 1 88 ? -7.719 23.906 4.484 1 64.06 88 TYR B N 1
ATOM 1491 C CA . TYR B 1 88 ? -8.805 24.875 4.461 1 64.06 88 TYR B CA 1
ATOM 1492 C C . TYR B 1 88 ? -10.156 24.188 4.438 1 64.06 88 TYR B C 1
ATOM 1494 O O . TYR B 1 88 ? -11.188 24.828 4.191 1 64.06 88 TYR B O 1
ATOM 1502 N N . TYR B 1 89 ? -10.172 22.891 4.746 1 53.22 89 TYR B N 1
ATOM 1503 C CA . TYR B 1 89 ? -11.594 22.578 4.711 1 53.22 89 TYR B CA 1
ATOM 1504 C C . TYR B 1 89 ? -12.344 23.312 5.816 1 53.22 89 TYR B C 1
ATOM 1506 O O . TYR B 1 89 ? -12.164 23.016 7 1 53.22 89 TYR B O 1
ATOM 1514 N N . THR B 1 90 ? -12.43 24.484 5.715 1 41.78 90 THR B N 1
ATOM 1515 C CA . THR B 1 90 ? -13.195 25.406 6.555 1 41.78 90 THR B CA 1
ATOM 1516 C C . THR B 1 90 ? -14.516 24.781 6.977 1 41.78 90 THR B C 1
ATOM 1518 O O . THR B 1 90 ? -14.844 24.75 8.164 1 41.78 90 THR B O 1
ATOM 1521 N N . GLY B 1 91 ? -15.695 24.906 6.191 1 38.47 91 GLY B N 1
ATOM 1522 C CA . GLY B 1 91 ? -17.078 25.109 6.609 1 38.47 91 GLY B CA 1
ATOM 1523 C C . GLY B 1 91 ? -17.688 23.891 7.273 1 38.47 91 GLY B C 1
ATOM 1524 O O . GLY B 1 91 ? -18.844 23.922 7.699 1 38.47 91 GLY B O 1
ATOM 1525 N N . LEU B 1 92 ? -17.578 22.547 6.887 1 37.38 92 LEU B N 1
ATOM 1526 C CA . LEU B 1 92 ? -18.641 21.781 7.504 1 37.38 92 LEU B CA 1
ATOM 1527 C C . LEU B 1 92 ? -18.359 21.547 8.984 1 37.38 92 LEU B C 1
ATOM 1529 O O . LEU B 1 92 ? -17.406 20.844 9.328 1 37.38 92 LEU B O 1
ATOM 1533 N N . VAL B 1 93 ? -18.547 22.5 9.891 1 35.38 93 VAL B N 1
ATOM 1534 C CA . VAL B 1 93 ? -18.766 22.5 11.336 1 35.38 93 VAL B CA 1
ATOM 1535 C C . VAL B 1 93 ? -19.5 21.219 11.758 1 35.38 93 VAL B C 1
ATOM 1537 O O . VAL B 1 93 ? -20.703 21.094 11.523 1 35.38 93 VAL B O 1
ATOM 1540 N N . ALA B 1 94 ? -19.281 20.047 11.336 1 35.62 94 ALA B N 1
ATOM 1541 C CA . ALA B 1 94 ? -20.188 19.188 12.078 1 35.62 94 ALA B CA 1
ATOM 1542 C C . ALA B 1 94 ? -20 19.344 13.578 1 35.62 94 ALA B C 1
ATOM 1544 O O . ALA B 1 94 ? -18.875 19.562 14.055 1 35.62 94 ALA B O 1
ATOM 1545 N N . ALA B 1 95 ? -21.047 19.781 14.328 1 33.47 95 ALA B N 1
ATOM 1546 C CA . ALA B 1 95 ? -21.406 19.688 15.742 1 33.47 95 ALA B CA 1
ATOM 1547 C C . ALA B 1 95 ? -20.938 18.359 16.328 1 33.47 95 ALA B C 1
ATOM 1549 O O . ALA B 1 95 ? -21.406 17.281 15.945 1 33.47 95 ALA B O 1
ATOM 1550 N N . VAL B 1 96 ? -19.781 18 16.438 1 33.19 96 VAL B N 1
ATOM 1551 C CA . VAL B 1 96 ? -19.5 16.797 17.234 1 33.19 96 VAL B CA 1
ATOM 1552 C C . VAL B 1 96 ? -20.281 16.859 18.547 1 33.19 96 VAL B C 1
ATOM 1554 O O . VAL B 1 96 ? -20.203 17.844 19.281 1 33.19 96 VAL B O 1
ATOM 1557 N N . PRO B 1 97 ? -21.359 16.141 18.656 1 31.25 97 PRO B N 1
ATOM 1558 C CA . PRO B 1 97 ? -22.016 16.125 19.969 1 31.25 97 PRO B CA 1
ATOM 1559 C C . PRO B 1 97 ? -21.031 15.953 21.125 1 31.25 97 PRO B C 1
ATOM 1561 O O . PRO B 1 97 ? -19.953 15.398 20.938 1 31.25 97 PRO B O 1
ATOM 1564 N N . SER B 1 98 ? -21.234 16.75 22.297 1 30.8 98 SER B N 1
ATOM 1565 C CA . SER B 1 98 ? -20.75 16.797 23.672 1 30.8 98 SER B CA 1
ATOM 1566 C C . SER B 1 98 ? -20.594 15.383 24.25 1 30.8 98 SER B C 1
ATOM 1568 O O . SER B 1 98 ? -21.594 14.672 24.422 1 30.8 98 SER B O 1
ATOM 1570 N N . THR B 1 99 ? -19.953 14.352 23.859 1 31.56 99 THR B N 1
ATOM 1571 C CA . THR B 1 99 ? -20.016 13.297 24.875 1 31.56 99 THR B CA 1
ATO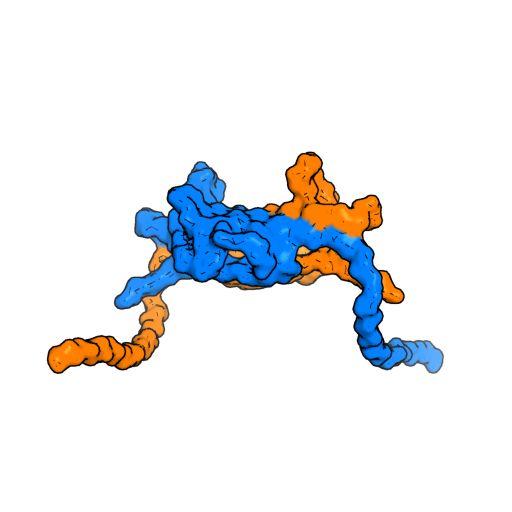M 1572 C C . THR B 1 99 ? -19.656 13.859 26.25 1 31.56 99 THR B C 1
ATOM 1574 O O . THR B 1 99 ? -18.734 14.664 26.391 1 31.56 99 THR B O 1
ATOM 1577 N N . PRO B 1 100 ? -20.453 13.484 27.344 1 32.91 100 PRO B N 1
ATOM 1578 C CA . PRO B 1 100 ? -20.391 13.82 28.781 1 32.91 100 PRO B CA 1
ATOM 1579 C C . PRO B 1 100 ? -18.984 13.758 29.344 1 32.91 100 PRO B C 1
ATOM 1581 O O . PRO B 1 100 ? -18.109 13.125 28.766 1 32.91 100 PRO B O 1
ATOM 1584 N N . GLN B 1 101 ? -18.75 14.578 30.469 1 31.53 101 GLN B N 1
ATOM 1585 C CA . GLN B 1 101 ? -17.75 14.812 31.516 1 31.53 101 GLN B CA 1
ATOM 1586 C C . GLN B 1 101 ? -17.266 13.492 32.094 1 31.53 101 GLN B C 1
ATOM 1588 O O . GLN B 1 101 ? -18.031 12.766 32.719 1 31.53 101 GLN B O 1
ATOM 1593 N N . LEU B 1 102 ? -16.781 12.531 31.547 1 30.38 102 LEU B N 1
ATOM 1594 C CA . LEU B 1 102 ? -16.359 11.445 32.438 1 30.38 102 LEU B CA 1
ATOM 1595 C C . LEU B 1 102 ? -15.508 11.977 33.562 1 30.38 102 LEU B C 1
ATOM 1597 O O . LEU B 1 102 ? -14.492 12.625 33.344 1 30.38 102 LEU B O 1
ATOM 1601 N N . GLN B 1 103 ? -16.203 12.461 34.656 1 29.05 103 GLN B N 1
ATOM 1602 C CA . GLN B 1 103 ? -15.852 12.766 36.031 1 29.05 103 GLN B CA 1
ATOM 1603 C C . GLN B 1 103 ? -14.945 11.688 36.625 1 29.05 103 GLN B C 1
ATOM 1605 O O . GLN B 1 103 ? -15.312 10.516 36.688 1 29.05 103 GLN B O 1
ATOM 1610 N N . TYR B 1 104 ? -13.781 11.68 36.312 1 31.91 104 TYR B N 1
ATOM 1611 C CA . TYR B 1 104 ? -12.883 10.93 37.188 1 31.91 104 TYR B CA 1
ATOM 1612 C C . TYR B 1 104 ? -13.102 11.297 38.656 1 31.91 104 TYR B C 1
ATOM 1614 O O . TYR B 1 104 ? -13.125 12.477 39 1 31.91 104 TYR B O 1
ATOM 1622 N N . ILE B 1 105 ? -14.078 10.617 39.344 1 32.62 105 ILE B N 1
ATOM 1623 C CA . ILE B 1 105 ? -14.359 10.664 40.781 1 32.62 105 ILE B CA 1
ATOM 1624 C C . ILE B 1 105 ? -13.07 10.461 41.562 1 32.62 105 ILE B C 1
ATOM 1626 O O . ILE B 1 105 ? -12.398 9.438 41.406 1 32.62 105 ILE B O 1
ATOM 1630 N N . LYS B 1 106 ? -12.422 11.57 41.844 1 27.14 106 LYS B N 1
ATOM 1631 C CA . LYS B 1 106 ? -11.438 11.531 42.938 1 27.14 106 LYS B CA 1
ATOM 1632 C C . LYS B 1 106 ? -12.062 11.008 44.219 1 27.14 106 LYS B C 1
ATOM 1634 O O . LYS B 1 106 ? -13.094 11.508 44.656 1 27.14 106 LYS B O 1
ATOM 1639 N N . LYS B 1 107 ? -12.07 9.758 44.5 1 31.92 107 LYS B N 1
ATOM 1640 C CA . LYS B 1 107 ? -12.227 9.461 45.906 1 31.92 107 LYS B CA 1
ATOM 1641 C C . LYS B 1 107 ? -11.234 10.258 46.75 1 31.92 107 LYS B C 1
ATOM 1643 O O . LYS B 1 107 ? -10.031 10.219 46.5 1 31.92 107 LYS B O 1
ATOM 1648 N N . LYS B 1 108 ? -11.891 11.461 47.094 1 26.22 108 LYS B N 1
ATOM 1649 C CA . LYS B 1 108 ? -11.336 11.945 48.344 1 26.22 108 LYS B CA 1
ATOM 1650 C C . LYS B 1 108 ? -11.695 11.016 49.5 1 26.22 108 LYS B C 1
ATOM 1652 O O . LYS B 1 108 ? -12.82 10.508 49.562 1 26.22 108 LYS B O 1
#

Organism: Ixodes scapularis (NCBI:txid6945)

Foldseek 3Di:
DPPQQKDKDKDFAPWFQKKKKFKAAPPVRATFWAKDDDPQWDTDPRRMIMGDGRDIDGMDMIITGGHPVDPDGDMDMDMDTDDDDDPPPDDPPPPPDPPDDPPPDPPD/DPPQQKDKDKDFAPKFFKKKKFKAAPPVRATFWFKDDDPQWDTDPRRMIMGDGRDIDGMDMIITGGHPVDPDGDMDMDMDTDDDDDPPPDPPPPPPDDPDDPPPPPPD

Sequence (216 aa):
MGYSSLKNVELGGAAFKGFFIAAMDPVTQKRIGTFLKVKGTHPVSCSAVTHNDAHPKSHVSLLWLPPQNVPEGDVVFMATVVQSYSRYYTGLVAAVPSTPQLQYIKKKMGYSSLKNVELGGAAFKGFFIAAMDPVTQKRIGTFLKVKGTHPVSCSAVTHNDAHPKSHVSLLWLPPQNVPEGDVVFMATVVQSYSRYYTGLVAAVPSTPQLQYIKKK

InterPro domains:
  IPR002861 Reeler domain [PF02014] (8-92)
  IPR002861 Reeler domain [PS51019] (1-108)
  IPR002861 Reeler domain [cd08544] (12-96)
  IPR042307 Reeler domain superfamily [G3DSA:2.60.40.4060] (4-96)

Secondary structure (DSSP, 8-state):
------EEEEEEEEEESEEEEEEE-TTT--B-SEEPP-TTEEEETTTEEEESS-S-EEEEEEEEEPPSS-SEEEEEEEEEEEEEEES---------------------/------EEEEEEEEEESEEEEEEE-TTT--B-SEEPP-TTEEEETTTEEEESS-S-EEEEEEEEEPPSS-SEEEEEEEEEEEEEEES---S-----------------

Radius of gyration: 21.64 Å; Cα contacts (8 Å, |Δi|>4): 445; chains: 2; bounding box: 50×56×81 Å